Protein AF-A0AAD5C6A7-F1 (afdb_monomer)

Structure (mmCIF, N/CA/C/O backbone):
data_AF-A0AAD5C6A7-F1
#
_entry.id   AF-A0AAD5C6A7-F1
#
loop_
_atom_site.group_PDB
_atom_site.id
_atom_site.type_symbol
_atom_site.label_atom_id
_atom_site.label_alt_id
_atom_site.label_comp_id
_atom_site.label_asym_id
_atom_site.label_entity_id
_atom_site.label_seq_id
_atom_site.pdbx_PDB_ins_code
_atom_site.Cartn_x
_atom_site.Cartn_y
_atom_site.Cartn_z
_atom_site.occupancy
_atom_site.B_iso_or_equiv
_atom_site.auth_seq_id
_atom_site.auth_comp_id
_atom_site.auth_asym_id
_atom_site.auth_atom_id
_atom_site.pdbx_PDB_model_num
ATOM 1 N N . MET A 1 1 ? -5.933 -7.578 -2.128 1.00 57.69 1 MET A N 1
ATOM 2 C CA . MET A 1 1 ? -4.464 -7.466 -2.291 1.00 57.69 1 MET A CA 1
ATOM 3 C C . MET A 1 1 ? -4.111 -6.752 -3.585 1.00 57.69 1 MET A C 1
ATOM 5 O O . MET A 1 1 ? -4.878 -6.833 -4.537 1.00 57.69 1 MET A O 1
ATOM 9 N N . THR A 1 2 ? -2.971 -6.065 -3.630 1.00 69.88 2 THR A N 1
ATOM 10 C CA . THR A 1 2 ? -2.465 -5.407 -4.843 1.00 69.88 2 THR A CA 1
ATOM 11 C C . THR A 1 2 ? -1.749 -6.409 -5.748 1.00 69.88 2 THR A C 1
ATOM 13 O O . THR A 1 2 ? -0.993 -7.249 -5.264 1.00 69.88 2 THR A O 1
ATOM 16 N N . ALA A 1 3 ? -1.961 -6.326 -7.061 1.00 77.00 3 ALA A N 1
ATOM 17 C CA . ALA A 1 3 ? -1.134 -7.057 -8.019 1.00 77.00 3 ALA A CA 1
ATOM 18 C C . ALA A 1 3 ? 0.352 -6.637 -7.867 1.00 77.00 3 ALA A C 1
ATOM 20 O O . ALA A 1 3 ? 0.609 -5.468 -7.570 1.00 77.00 3 ALA A O 1
ATOM 21 N N . PRO A 1 4 ? 1.330 -7.543 -8.050 1.00 85.81 4 PRO A N 1
ATOM 22 C CA . PRO A 1 4 ? 1.187 -8.902 -8.569 1.00 85.81 4 PRO A CA 1
ATOM 23 C C . PRO A 1 4 ? 1.034 -9.996 -7.501 1.00 85.81 4 PRO A C 1
ATOM 25 O O . PRO A 1 4 ? 1.330 -11.162 -7.749 1.00 85.81 4 PRO A O 1
ATOM 28 N N . ASN A 1 5 ? 0.596 -9.625 -6.301 1.00 87.56 5 ASN A N 1
ATOM 29 C CA . ASN A 1 5 ? 0.512 -10.546 -5.180 1.00 87.56 5 ASN A CA 1
ATOM 30 C C . ASN A 1 5 ? -0.674 -11.511 -5.320 1.00 87.56 5 ASN A C 1
ATOM 32 O O . ASN A 1 5 ? -1.796 -11.097 -5.627 1.00 87.56 5 ASN A O 1
ATOM 36 N N . GLN A 1 6 ? -0.437 -12.781 -5.005 1.00 87.81 6 GLN A N 1
ATOM 37 C CA . GLN A 1 6 ? -1.432 -13.849 -4.964 1.00 87.81 6 GLN A CA 1
ATOM 38 C C . GLN A 1 6 ? -1.424 -14.504 -3.582 1.00 87.81 6 GLN A C 1
ATOM 40 O O . GLN A 1 6 ? -0.372 -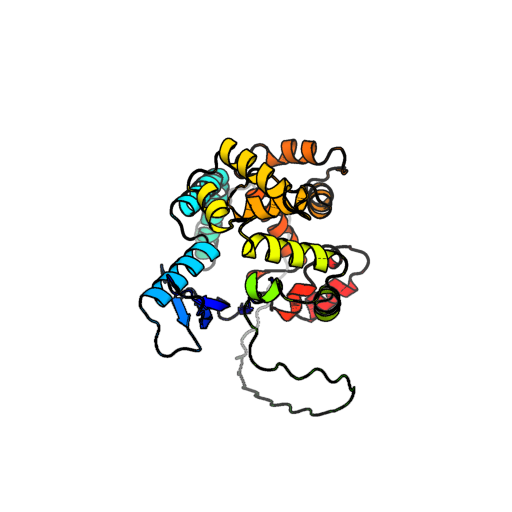14.825 -3.042 1.00 87.81 6 GLN A O 1
ATOM 45 N N . TRP A 1 7 ? -2.604 -14.653 -2.988 1.00 88.19 7 TRP A N 1
ATOM 46 C CA . TRP A 1 7 ? -2.791 -15.277 -1.684 1.00 88.19 7 TRP A CA 1
ATOM 47 C C . TRP A 1 7 ? -3.729 -16.448 -1.877 1.00 88.19 7 TRP A C 1
ATOM 49 O O . TRP A 1 7 ? -4.822 -16.281 -2.424 1.00 88.19 7 TRP A O 1
ATOM 59 N N . ASN A 1 8 ? -3.271 -17.621 -1.459 1.00 88.19 8 ASN A N 1
ATOM 60 C CA . ASN A 1 8 ? -4.081 -18.816 -1.385 1.00 88.19 8 ASN A CA 1
ATOM 61 C C . ASN A 1 8 ? -4.480 -19.036 0.083 1.00 88.19 8 ASN A C 1
ATOM 63 O O . ASN A 1 8 ? -3.616 -19.417 0.880 1.00 88.19 8 ASN A O 1
ATOM 67 N N . PRO A 1 9 ? -5.757 -18.813 0.447 1.00 86.88 9 PRO A N 1
ATOM 68 C CA . PRO A 1 9 ? -6.224 -18.984 1.819 1.00 86.88 9 PRO A CA 1
ATOM 69 C C . PRO A 1 9 ? -6.165 -20.444 2.288 1.00 86.88 9 PRO A C 1
ATOM 71 O O . PRO A 1 9 ? -5.809 -20.697 3.437 1.00 86.88 9 PRO A O 1
ATOM 74 N N . PHE A 1 10 ? -6.429 -21.411 1.401 1.00 86.00 10 PHE A N 1
ATOM 75 C CA . PHE A 1 10 ? -6.454 -22.837 1.745 1.00 86.00 10 PHE A CA 1
ATOM 76 C C . PHE A 1 10 ? -5.073 -23.355 2.138 1.00 86.00 10 PHE A C 1
ATOM 78 O O . PHE A 1 10 ? -4.919 -24.030 3.152 1.00 86.00 10 PHE A O 1
ATOM 85 N N . SER A 1 11 ? -4.051 -23.013 1.351 1.00 87.81 11 SER A N 1
ATOM 86 C CA . SER A 1 11 ? -2.671 -23.423 1.623 1.00 87.81 11 SER A CA 1
ATOM 87 C C . SER A 1 11 ? -1.885 -22.398 2.446 1.00 87.81 11 SER A C 1
ATOM 89 O O . SER A 1 11 ? -0.685 -22.582 2.648 1.00 87.81 11 SER A O 1
ATOM 91 N N . LYS A 1 12 ? -2.520 -21.295 2.876 1.00 89.25 12 LYS A N 1
ATOM 92 C CA . LYS A 1 12 ? -1.893 -20.149 3.567 1.00 89.25 12 LYS A CA 1
ATOM 93 C C . LYS A 1 12 ? -0.583 -19.715 2.913 1.00 89.25 12 LYS A C 1
ATOM 95 O O . LYS A 1 12 ? 0.457 -19.563 3.554 1.00 89.25 12 LYS A O 1
ATOM 100 N N . THR A 1 13 ? -0.627 -19.608 1.592 1.00 91.56 13 THR A N 1
ATOM 101 C CA . THR A 1 13 ? 0.554 -19.412 0.760 1.00 91.56 13 THR A CA 1
ATOM 102 C C . THR A 1 13 ? 0.459 -18.089 0.024 1.00 91.56 13 THR A C 1
ATOM 104 O O . THR A 1 13 ? -0.534 -17.800 -0.643 1.00 91.56 13 THR A O 1
ATOM 107 N N . PHE A 1 14 ? 1.526 -17.307 0.108 1.00 92.31 14 PHE A N 1
ATOM 108 C CA . PHE A 1 14 ? 1.692 -16.061 -0.616 1.00 92.31 14 PHE A CA 1
ATOM 109 C C . PHE A 1 14 ? 2.635 -16.258 -1.802 1.00 92.31 14 PHE A C 1
ATOM 111 O O . PHE A 1 14 ? 3.731 -16.783 -1.634 1.00 92.31 14 PHE A O 1
ATOM 118 N N . GLN A 1 15 ? 2.243 -15.818 -2.992 1.00 92.25 15 GLN A N 1
ATOM 119 C CA . GLN A 1 15 ? 3.041 -15.931 -4.207 1.00 92.25 15 GLN A CA 1
ATOM 120 C C . GLN A 1 15 ? 3.135 -14.590 -4.930 1.00 92.25 15 GLN A C 1
ATOM 122 O O . GLN A 1 15 ? 2.155 -13.851 -5.030 1.00 92.25 15 GLN A O 1
ATOM 127 N N . ARG A 1 16 ? 4.318 -14.278 -5.462 1.00 92.25 16 ARG A N 1
ATOM 128 C CA . ARG A 1 16 ? 4.529 -13.124 -6.344 1.00 92.25 16 ARG A CA 1
ATOM 129 C C . ARG A 1 16 ? 5.822 -13.258 -7.153 1.00 92.25 16 ARG A C 1
ATOM 131 O O . ARG A 1 16 ? 6.750 -13.928 -6.698 1.00 92.25 16 ARG A O 1
ATOM 138 N N . PRO A 1 17 ? 5.940 -12.562 -8.292 1.00 92.44 17 PRO A N 1
ATOM 139 C CA . PRO A 1 17 ? 7.232 -12.332 -8.919 1.00 92.44 17 PRO A CA 1
ATOM 140 C C . PRO A 1 17 ? 8.078 -11.367 -8.070 1.00 92.44 17 PRO A C 1
ATOM 142 O O . PRO A 1 17 ? 7.560 -10.400 -7.485 1.00 92.44 17 PRO A O 1
ATOM 145 N N . LEU A 1 18 ? 9.379 -11.650 -8.002 1.00 91.38 18 LEU A N 1
ATOM 146 C CA . LEU A 1 18 ? 10.404 -10.771 -7.451 1.00 91.38 18 LEU A CA 1
ATOM 147 C C . LEU A 1 18 ? 11.557 -10.618 -8.442 1.00 91.38 18 LEU A C 1
ATOM 149 O O . LEU A 1 18 ? 12.005 -11.578 -9.072 1.00 91.38 18 LEU A O 1
ATOM 153 N N . ARG A 1 19 ? 12.053 -9.385 -8.545 1.00 90.12 19 ARG A N 1
ATOM 154 C CA . ARG A 1 19 ? 13.240 -9.040 -9.323 1.00 90.12 19 ARG A CA 1
ATOM 155 C C . ARG A 1 19 ? 14.470 -9.232 -8.443 1.00 90.12 19 ARG A C 1
ATOM 157 O O . ARG A 1 19 ? 14.582 -8.599 -7.398 1.00 90.12 19 ARG A O 1
ATOM 164 N N . LEU A 1 20 ? 15.378 -10.106 -8.852 1.00 88.06 20 LEU A N 1
ATOM 165 C CA . LEU A 1 20 ? 16.652 -10.335 -8.182 1.00 88.06 20 LEU A CA 1
ATOM 166 C C . LEU A 1 20 ? 17.699 -9.401 -8.774 1.00 88.06 20 LEU A C 1
ATOM 168 O O . LEU A 1 20 ? 17.839 -9.300 -9.996 1.00 88.06 20 LEU A O 1
ATOM 172 N N . PHE A 1 21 ? 18.419 -8.725 -7.887 1.00 81.06 21 PHE A N 1
ATOM 173 C CA . PHE A 1 21 ? 19.463 -7.783 -8.254 1.00 81.06 21 PHE A CA 1
ATOM 174 C C . PHE A 1 21 ? 20.827 -8.425 -8.036 1.00 81.06 21 PHE A C 1
ATOM 176 O O . PHE A 1 21 ? 21.066 -9.069 -7.011 1.00 81.06 21 PHE A O 1
ATOM 183 N N . GLN A 1 22 ? 21.727 -8.215 -8.988 1.00 75.00 22 GLN A N 1
ATOM 184 C CA . GLN A 1 22 ? 23.141 -8.498 -8.819 1.00 75.00 22 GLN A CA 1
ATOM 185 C C . GLN A 1 22 ? 23.849 -7.170 -8.552 1.00 75.00 22 GLN A C 1
ATOM 187 O O . GLN A 1 22 ? 23.687 -6.227 -9.327 1.00 75.00 22 GLN A O 1
ATOM 192 N N . TYR A 1 23 ? 24.601 -7.083 -7.449 1.00 57.97 23 TYR A N 1
ATOM 193 C CA . TYR A 1 23 ? 25.453 -5.922 -7.191 1.00 57.97 23 TYR A CA 1
ATOM 194 C C . TYR A 1 23 ? 26.338 -5.693 -8.431 1.00 57.97 23 TYR A C 1
ATOM 196 O O . TYR A 1 23 ? 26.955 -6.632 -8.932 1.00 57.97 23 TYR A O 1
ATOM 204 N N . ASP A 1 24 ? 26.308 -4.468 -8.956 1.00 55.28 24 ASP A N 1
ATOM 205 C CA . ASP A 1 24 ? 27.124 -3.968 -10.072 1.00 55.28 24 ASP A CA 1
ATOM 206 C C . ASP A 1 24 ? 26.732 -4.354 -11.513 1.00 55.28 24 ASP A C 1
ATOM 208 O O . ASP A 1 24 ? 27.483 -4.053 -12.441 1.00 55.28 24 ASP A O 1
ATOM 212 N N . THR A 1 25 ? 25.541 -4.917 -11.769 1.00 54.16 25 THR A N 1
ATOM 213 C CA . THR A 1 25 ? 25.045 -5.060 -13.159 1.00 54.16 25 THR A CA 1
ATOM 214 C C . THR A 1 25 ? 23.591 -4.618 -13.332 1.00 54.16 25 THR A C 1
ATOM 216 O O . THR A 1 25 ? 22.760 -4.806 -12.451 1.00 54.16 25 THR A O 1
ATOM 219 N N . VAL A 1 26 ? 23.263 -4.071 -14.510 1.00 55.97 26 VAL A N 1
ATOM 220 C CA . VAL A 1 26 ? 21.878 -3.745 -14.930 1.00 55.97 26 VAL A CA 1
ATOM 221 C C . VAL A 1 26 ? 21.059 -5.022 -15.210 1.00 55.97 26 VAL A C 1
ATOM 223 O O . VAL A 1 26 ? 19.847 -4.976 -15.413 1.00 55.97 26 VAL A O 1
ATOM 226 N N . SER A 1 27 ? 21.716 -6.187 -15.222 1.00 59.31 27 SER A N 1
ATOM 227 C CA . SER A 1 27 ? 21.064 -7.471 -15.442 1.00 59.31 27 SER A CA 1
ATOM 228 C C . SER A 1 27 ? 20.253 -7.854 -14.209 1.00 59.31 27 SER A C 1
ATOM 230 O O . SER A 1 27 ? 20.792 -8.044 -13.120 1.00 59.31 27 SER A O 1
ATOM 232 N N . SER A 1 28 ? 18.940 -7.963 -14.384 1.00 70.19 28 SER A N 1
ATOM 233 C CA . SER A 1 28 ? 18.038 -8.450 -13.349 1.00 70.19 28 SER A CA 1
ATOM 234 C C . SER A 1 28 ? 17.341 -9.709 -13.837 1.00 70.19 28 SER A C 1
ATOM 236 O O . SER A 1 28 ? 16.909 -9.785 -14.986 1.00 70.19 28 SER A O 1
ATOM 238 N N . SER A 1 29 ? 17.240 -10.706 -12.962 1.00 81.25 29 SER A N 1
ATOM 239 C CA . SER A 1 29 ? 16.443 -11.905 -13.227 1.00 81.25 29 SER A CA 1
ATOM 240 C C . SER A 1 29 ? 15.130 -11.811 -12.460 1.00 81.25 29 SER A C 1
ATOM 242 O O . SER A 1 29 ? 15.086 -11.302 -11.342 1.00 81.25 29 SER A O 1
ATOM 244 N N . SER A 1 30 ? 14.035 -12.252 -13.071 1.00 87.44 30 SER A N 1
ATOM 245 C CA . SER A 1 30 ? 12.742 -12.348 -12.398 1.00 87.44 30 SER A CA 1
ATOM 246 C C . SER A 1 30 ? 12.501 -13.790 -12.001 1.00 87.44 30 SER A C 1
ATOM 248 O O . SER A 1 30 ? 12.652 -14.678 -12.835 1.00 87.44 30 SER A O 1
ATOM 250 N N . VAL A 1 31 ? 12.072 -14.014 -10.764 1.00 89.75 31 VAL A N 1
ATOM 251 C CA . VAL A 1 31 ? 11.670 -15.340 -10.291 1.00 89.75 31 VAL A CA 1
ATOM 252 C C . VAL A 1 31 ? 10.318 -15.273 -9.599 1.00 89.75 31 VAL A C 1
ATOM 254 O O . VAL A 1 31 ? 10.025 -14.302 -8.897 1.00 89.75 31 VAL A O 1
ATOM 257 N N . THR A 1 32 ? 9.495 -16.307 -9.756 1.00 91.94 32 THR A N 1
ATOM 258 C CA . THR A 1 32 ? 8.302 -16.467 -8.924 1.00 91.94 32 THR A CA 1
ATOM 259 C C . THR A 1 32 ? 8.684 -17.057 -7.577 1.00 91.94 32 THR A C 1
ATOM 261 O O . THR A 1 32 ? 9.327 -18.108 -7.491 1.00 91.94 32 THR A O 1
ATOM 264 N N . VAL A 1 33 ? 8.274 -16.365 -6.518 1.00 93.31 33 VAL A N 1
ATOM 265 C CA . VAL A 1 33 ? 8.549 -16.737 -5.135 1.00 93.31 33 VAL A CA 1
ATOM 266 C C . VAL A 1 33 ? 7.251 -17.098 -4.447 1.00 93.31 33 VAL A C 1
ATOM 268 O O . VAL A 1 33 ? 6.264 -16.369 -4.540 1.00 93.31 33 VAL A O 1
ATOM 271 N N . GLN A 1 34 ? 7.290 -18.214 -3.734 1.00 94.56 34 GLN A N 1
ATOM 272 C CA . GLN A 1 34 ? 6.233 -18.714 -2.882 1.00 94.56 34 GLN A CA 1
ATOM 273 C C . GLN A 1 34 ? 6.704 -18.673 -1.426 1.00 94.56 34 GLN A C 1
ATOM 275 O O . GLN A 1 34 ? 7.767 -19.195 -1.098 1.00 94.56 34 GLN A O 1
ATOM 280 N N . ILE A 1 35 ? 5.909 -18.065 -0.553 1.00 95.12 35 ILE A N 1
ATOM 281 C CA . ILE A 1 35 ? 6.177 -17.922 0.875 1.00 95.12 35 ILE A CA 1
ATOM 282 C C . ILE A 1 35 ? 5.040 -18.582 1.646 1.00 95.12 35 ILE A C 1
ATOM 284 O O . ILE A 1 35 ? 3.865 -18.312 1.396 1.00 95.12 35 ILE A O 1
ATOM 288 N N . SER A 1 36 ? 5.389 -19.444 2.590 1.00 94.69 36 SER A N 1
ATOM 289 C CA . SER A 1 36 ? 4.432 -20.139 3.452 1.00 94.69 36 SER A CA 1
ATOM 290 C C . SER A 1 36 ? 5.043 -20.391 4.823 1.00 94.69 36 SER A C 1
ATOM 292 O O . SER A 1 36 ? 6.254 -20.584 4.923 1.00 94.69 36 SER A O 1
ATOM 294 N N . GLN A 1 37 ? 4.213 -20.466 5.858 1.00 90.94 37 GLN A N 1
ATOM 295 C CA . GLN A 1 37 ? 4.630 -20.937 7.175 1.00 90.94 37 GLN A CA 1
ATOM 296 C C . GLN A 1 37 ? 4.080 -22.352 7.397 1.00 90.94 37 GLN A C 1
ATOM 298 O O . GLN A 1 37 ? 2.858 -22.511 7.480 1.00 90.94 37 GLN A O 1
ATOM 303 N N . PRO A 1 38 ? 4.935 -23.389 7.460 1.00 89.69 38 PRO A N 1
ATOM 304 C CA . PRO A 1 38 ? 4.485 -24.733 7.798 1.00 89.69 38 PRO A CA 1
ATOM 305 C C . PRO A 1 38 ? 3.818 -24.767 9.184 1.00 89.69 38 PRO A C 1
ATOM 307 O O . PRO A 1 38 ? 4.229 -24.018 10.077 1.00 89.69 38 PRO A O 1
ATOM 310 N N . PRO A 1 39 ? 2.815 -25.637 9.408 1.00 86.81 39 PRO A N 1
ATOM 311 C CA . PRO A 1 39 ? 2.238 -25.814 10.735 1.00 86.81 39 PRO A CA 1
ATOM 312 C C . PRO A 1 39 ? 3.332 -26.130 11.761 1.00 86.81 39 PRO A C 1
ATOM 314 O O . PRO A 1 39 ? 4.167 -26.995 11.513 1.00 86.81 39 PRO A O 1
ATOM 317 N N . GLN A 1 40 ? 3.308 -25.441 12.906 1.00 83.44 40 GLN A N 1
ATOM 318 C CA . GLN A 1 40 ? 4.252 -25.623 14.023 1.00 83.44 40 GLN A CA 1
ATOM 319 C C . GLN A 1 40 ? 5.712 -25.217 13.737 1.00 83.44 40 GLN A C 1
ATOM 321 O O . GLN A 1 40 ? 6.568 -25.423 14.593 1.00 83.44 40 GLN A O 1
ATOM 326 N N . ALA A 1 41 ? 6.004 -24.608 12.584 1.00 87.06 41 ALA A N 1
ATOM 327 C CA . ALA A 1 41 ? 7.321 -24.048 12.305 1.00 87.06 41 ALA A CA 1
ATOM 328 C C . ALA A 1 41 ? 7.464 -22.624 12.864 1.00 87.06 41 ALA A C 1
ATOM 330 O O . ALA A 1 41 ? 6.572 -21.781 12.732 1.00 87.06 41 ALA A O 1
ATOM 331 N N . ASP A 1 42 ? 8.637 -22.347 13.421 1.00 88.00 42 ASP A N 1
ATOM 332 C CA . ASP A 1 42 ? 9.105 -21.029 13.864 1.00 88.00 42 ASP A CA 1
ATOM 333 C C . ASP A 1 42 ? 9.753 -20.206 12.735 1.00 88.00 42 ASP A C 1
ATOM 335 O O . ASP A 1 42 ? 10.259 -19.109 12.962 1.00 88.00 42 ASP A O 1
ATOM 339 N N . HIS A 1 43 ? 9.731 -20.721 11.506 1.00 89.38 43 HIS A N 1
ATOM 340 C CA . HIS A 1 43 ? 10.363 -20.114 10.344 1.00 89.38 43 HIS A CA 1
ATOM 341 C C . HIS A 1 43 ? 9.426 -20.083 9.134 1.00 89.38 43 HIS A C 1
ATOM 343 O O . HIS A 1 43 ? 8.487 -20.872 9.001 1.00 89.38 43 HIS A O 1
ATOM 349 N N . LEU A 1 44 ? 9.720 -19.164 8.215 1.00 92.69 44 LEU A N 1
ATOM 350 C CA . LEU A 1 44 ? 9.061 -19.086 6.917 1.00 92.69 44 LEU A CA 1
ATOM 351 C C . LEU A 1 44 ? 9.824 -19.918 5.891 1.00 92.69 44 LEU A C 1
ATOM 353 O O . LEU A 1 44 ? 11.047 -19.837 5.786 1.00 92.69 44 LEU A O 1
ATOM 357 N N . LEU A 1 45 ? 9.084 -20.669 5.083 1.00 94.38 45 LEU A N 1
ATOM 358 C CA . LEU A 1 45 ? 9.617 -21.333 3.906 1.00 94.38 45 LEU A CA 1
ATOM 359 C C . LEU A 1 45 ? 9.485 -20.396 2.704 1.00 94.38 45 LEU A C 1
ATOM 361 O O . LEU A 1 45 ? 8.374 -20.012 2.336 1.00 94.38 45 LEU A O 1
ATOM 365 N N . VAL A 1 46 ? 10.615 -20.074 2.075 1.00 94.62 46 VAL A N 1
ATOM 366 C CA . VAL A 1 46 ? 10.682 -19.307 0.825 1.00 94.62 46 VAL A CA 1
ATOM 367 C C . VAL A 1 46 ? 11.123 -20.251 -0.291 1.00 94.62 46 VAL A C 1
ATOM 369 O O . VAL A 1 46 ? 12.248 -20.745 -0.291 1.00 94.62 46 VAL A O 1
ATOM 372 N N . ARG A 1 47 ? 10.229 -20.525 -1.241 1.00 93.31 47 ARG A N 1
ATOM 373 C CA . ARG A 1 47 ? 10.471 -21.400 -2.393 1.00 93.31 47 ARG A CA 1
ATOM 374 C C . ARG A 1 47 ? 10.516 -20.576 -3.675 1.00 93.31 47 ARG A C 1
ATOM 376 O O . ARG A 1 47 ? 9.679 -19.706 -3.888 1.00 93.31 47 ARG A O 1
ATOM 383 N N . VAL A 1 48 ? 11.469 -20.891 -4.544 1.00 92.56 48 VAL A N 1
ATOM 384 C CA . VAL A 1 48 ? 11.587 -20.312 -5.886 1.00 92.56 48 VAL A CA 1
ATOM 385 C C . VAL A 1 48 ? 11.083 -21.337 -6.890 1.00 92.56 48 VAL A C 1
ATOM 387 O O . VAL A 1 48 ? 11.533 -22.479 -6.859 1.00 92.56 48 VAL A O 1
ATOM 390 N N . LEU A 1 49 ? 10.111 -20.958 -7.721 1.00 87.94 49 LEU A N 1
ATOM 391 C CA . LEU A 1 49 ? 9.415 -21.903 -8.604 1.00 87.94 49 LEU A CA 1
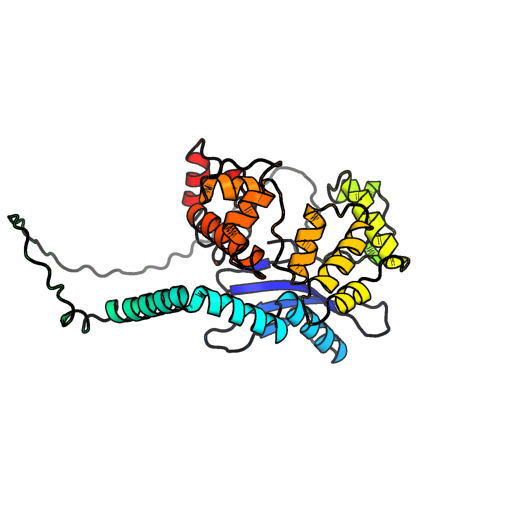ATOM 392 C C . LEU A 1 49 ? 10.098 -22.058 -9.968 1.00 87.94 49 LEU A C 1
ATOM 394 O O . LEU A 1 49 ? 10.169 -23.164 -10.493 1.00 87.94 49 LEU A O 1
ATOM 398 N N . ASP A 1 50 ? 10.646 -20.968 -10.509 1.00 81.44 50 ASP A N 1
ATOM 399 C CA . ASP A 1 50 ? 11.065 -20.905 -11.919 1.00 81.44 50 ASP A CA 1
ATOM 400 C C . ASP A 1 50 ? 12.587 -21.016 -12.119 1.00 81.44 50 ASP A C 1
ATOM 402 O O . ASP A 1 50 ? 13.096 -20.735 -13.203 1.00 81.44 50 ASP A O 1
ATOM 406 N N . SER A 1 51 ? 13.347 -21.376 -11.079 1.00 74.94 51 SER A N 1
ATOM 407 C CA . SER A 1 51 ? 14.807 -21.500 -11.160 1.00 74.94 51 SER A CA 1
ATOM 408 C C . SER A 1 51 ? 15.317 -22.734 -10.428 1.00 74.94 51 SER A C 1
ATOM 410 O O . SER A 1 51 ? 14.900 -23.026 -9.310 1.00 74.94 51 SER A O 1
ATOM 412 N N . VAL A 1 52 ? 16.272 -23.423 -11.057 1.00 67.31 52 VAL A N 1
ATOM 413 C CA . VAL A 1 52 ? 16.944 -24.602 -10.494 1.00 67.31 52 VAL A CA 1
ATOM 414 C C . VAL A 1 52 ? 18.108 -24.194 -9.579 1.00 67.31 52 VAL A C 1
ATOM 416 O O . VAL A 1 52 ? 18.415 -24.902 -8.624 1.00 67.31 52 VAL A O 1
ATOM 419 N N . HIS A 1 53 ? 18.727 -23.028 -9.819 1.00 80.12 53 HIS A N 1
ATOM 420 C CA . HIS A 1 53 ? 19.865 -22.539 -9.038 1.00 80.12 53 HIS A CA 1
ATOM 421 C C . HIS A 1 53 ? 19.838 -21.017 -8.857 1.00 80.12 53 HIS A C 1
ATOM 423 O O . HIS A 1 53 ? 19.671 -20.255 -9.810 1.00 80.12 53 HIS A O 1
ATOM 429 N N . LEU A 1 54 ? 20.067 -20.567 -7.623 1.00 84.50 54 LEU A N 1
ATOM 430 C CA . LEU A 1 54 ? 20.325 -19.166 -7.302 1.00 84.50 54 LEU A CA 1
ATOM 431 C C . LEU A 1 54 ? 21.792 -18.983 -6.918 1.00 84.50 54 LEU A C 1
ATOM 433 O O . LEU A 1 54 ? 22.330 -19.754 -6.127 1.00 84.50 54 LEU A O 1
ATOM 437 N N . SER A 1 55 ? 22.427 -17.936 -7.447 1.00 87.69 55 SER A N 1
ATOM 438 C CA . SER A 1 55 ? 23.734 -17.495 -6.954 1.00 87.69 55 SER A CA 1
ATOM 439 C C . SER A 1 55 ? 23.614 -16.984 -5.512 1.00 87.69 55 SER A C 1
ATOM 441 O O . SER A 1 55 ? 22.540 -16.558 -5.081 1.00 87.69 55 SER A O 1
ATOM 443 N N . THR A 1 56 ? 24.723 -16.954 -4.770 1.00 88.81 56 THR A N 1
ATOM 444 C CA . THR A 1 56 ? 24.754 -16.418 -3.396 1.00 88.81 56 THR A CA 1
ATOM 445 C C . THR A 1 56 ? 24.241 -14.977 -3.323 1.00 88.81 56 THR A C 1
ATOM 447 O O . THR A 1 56 ? 23.508 -14.625 -2.403 1.00 88.81 56 THR A O 1
ATOM 450 N N . VAL A 1 57 ? 24.564 -14.155 -4.327 1.00 87.88 57 VAL A N 1
ATOM 451 C CA . VAL A 1 57 ? 24.110 -12.758 -4.412 1.00 87.88 57 VAL A CA 1
ATOM 452 C C . VAL A 1 57 ? 22.599 -12.677 -4.629 1.00 87.88 57 VAL A C 1
ATOM 454 O O . VAL A 1 57 ? 21.912 -11.929 -3.937 1.00 87.88 57 VAL A O 1
ATOM 457 N N . HIS A 1 58 ? 22.055 -13.488 -5.540 1.00 88.31 58 HIS A N 1
ATOM 458 C CA . HIS A 1 58 ? 20.611 -13.563 -5.766 1.00 88.31 58 HIS A CA 1
ATOM 459 C C . HIS A 1 58 ? 19.861 -14.068 -4.531 1.00 88.31 58 HIS A C 1
ATOM 461 O O . HIS A 1 58 ? 18.794 -13.548 -4.213 1.00 88.31 58 HIS A O 1
ATOM 467 N N . HIS A 1 59 ? 20.434 -15.032 -3.807 1.00 89.94 59 HIS A N 1
ATOM 468 C CA . HIS A 1 59 ? 19.882 -15.513 -2.545 1.00 89.94 59 HIS A CA 1
ATOM 469 C C . HIS A 1 59 ? 19.828 -14.397 -1.490 1.00 89.94 59 HIS A C 1
ATOM 471 O O . HIS A 1 59 ? 18.790 -14.188 -0.870 1.00 89.94 59 HIS A O 1
ATOM 477 N N . GLN A 1 60 ? 20.911 -13.633 -1.315 1.00 90.25 60 GLN A N 1
ATOM 478 C CA . GLN A 1 60 ? 20.935 -12.489 -0.395 1.00 90.25 60 GLN A CA 1
ATOM 479 C C . GLN A 1 60 ? 19.922 -11.408 -0.795 1.00 90.25 60 GLN A C 1
ATOM 481 O O . GLN A 1 60 ? 19.147 -10.958 0.046 1.00 90.25 60 GLN A O 1
ATOM 486 N N . SER A 1 61 ? 19.870 -11.045 -2.082 1.00 90.38 61 SER A N 1
ATOM 487 C CA . SER A 1 61 ? 18.901 -10.078 -2.614 1.00 90.38 61 SER A CA 1
ATOM 488 C C . SER A 1 61 ? 17.455 -10.518 -2.366 1.00 90.38 61 SER A C 1
ATOM 490 O O . SER A 1 61 ? 16.622 -9.705 -1.966 1.00 90.38 61 SER A O 1
ATOM 492 N N . LEU A 1 62 ? 17.153 -11.804 -2.567 1.00 92.00 62 LEU A N 1
ATOM 493 C CA . LEU A 1 62 ? 15.837 -12.377 -2.296 1.00 92.00 62 LEU A CA 1
ATOM 494 C C . LEU A 1 62 ? 15.481 -12.285 -0.808 1.00 92.00 62 LEU A C 1
ATOM 496 O O . LEU A 1 62 ? 14.402 -11.801 -0.465 1.00 92.00 62 LEU A O 1
ATOM 500 N N . MET A 1 63 ? 16.382 -12.731 0.068 1.00 92.38 63 MET A N 1
ATOM 501 C CA . MET A 1 63 ? 16.138 -12.746 1.510 1.00 92.38 63 MET A CA 1
ATOM 502 C C . MET A 1 63 ? 15.939 -11.339 2.071 1.00 92.38 63 MET A C 1
ATOM 504 O O . MET A 1 63 ? 15.002 -11.129 2.839 1.00 92.38 63 MET A O 1
ATOM 508 N N . GLU A 1 64 ? 16.743 -10.364 1.641 1.00 90.00 64 GLU A N 1
ATOM 509 C CA . GLU A 1 64 ? 16.587 -8.966 2.056 1.00 90.00 64 GLU A CA 1
ATOM 510 C C . GLU A 1 64 ? 15.236 -8.396 1.603 1.00 90.00 64 GLU A C 1
ATOM 512 O O . GLU A 1 64 ? 14.516 -7.763 2.378 1.00 90.00 64 GLU A O 1
ATOM 517 N N . GLN A 1 65 ? 14.825 -8.689 0.365 1.00 91.44 65 GLN A N 1
ATOM 518 C CA . GLN A 1 65 ? 13.523 -8.264 -0.143 1.00 91.44 65 GLN A CA 1
ATOM 519 C C . GLN A 1 65 ? 12.357 -8.889 0.627 1.00 91.44 65 GLN A C 1
ATOM 521 O O . GLN A 1 65 ? 11.408 -8.175 0.953 1.00 91.44 65 GLN A O 1
ATOM 526 N N . VAL A 1 66 ? 12.414 -10.189 0.936 1.00 92.56 66 VAL A N 1
ATOM 527 C CA . VAL A 1 66 ? 11.372 -10.878 1.716 1.00 92.56 66 VAL A CA 1
ATOM 528 C C . VAL A 1 66 ? 11.319 -10.343 3.143 1.00 92.56 66 VAL A C 1
ATOM 530 O O . VAL A 1 66 ? 10.234 -10.004 3.619 1.00 92.56 66 VAL A O 1
ATOM 533 N N . ARG A 1 67 ? 12.477 -10.199 3.800 1.00 91.06 67 ARG A N 1
ATOM 534 C CA . ARG A 1 67 ? 12.594 -9.627 5.146 1.00 91.06 67 ARG A CA 1
ATOM 535 C C . ARG A 1 67 ? 11.955 -8.245 5.199 1.00 91.06 67 ARG A C 1
ATOM 537 O O . ARG A 1 67 ? 11.143 -7.982 6.079 1.00 91.06 67 ARG A O 1
ATOM 544 N N . ARG A 1 68 ? 12.272 -7.385 4.233 1.00 87.31 68 ARG A N 1
ATOM 545 C CA . ARG A 1 68 ? 11.711 -6.039 4.143 1.00 87.31 68 ARG A CA 1
ATOM 546 C C . ARG A 1 68 ? 10.210 -6.045 3.856 1.00 87.31 68 ARG A C 1
ATOM 548 O O . ARG A 1 68 ? 9.459 -5.335 4.514 1.00 87.31 68 ARG A O 1
ATOM 555 N N . MET A 1 69 ? 9.763 -6.857 2.898 1.00 89.75 69 MET A N 1
ATOM 556 C CA . MET A 1 69 ? 8.353 -6.953 2.503 1.00 89.75 69 MET A CA 1
ATOM 557 C C . MET A 1 69 ? 7.457 -7.410 3.657 1.00 89.75 69 MET A C 1
ATOM 559 O O . MET A 1 69 ? 6.354 -6.895 3.811 1.00 89.75 69 MET A O 1
ATOM 563 N N . LEU A 1 70 ? 7.936 -8.365 4.453 1.00 89.50 70 LEU A N 1
ATOM 564 C CA . LEU A 1 70 ? 7.225 -8.909 5.610 1.00 89.50 70 LEU A CA 1
ATOM 565 C C . LEU A 1 70 ? 7.597 -8.208 6.924 1.00 89.50 70 LEU A C 1
ATOM 567 O O . LEU A 1 70 ? 7.147 -8.635 7.980 1.00 89.50 70 LEU A O 1
ATOM 571 N N . ARG A 1 71 ? 8.404 -7.138 6.861 1.00 87.00 71 ARG A N 1
ATOM 572 C CA . ARG A 1 71 ? 8.829 -6.328 8.015 1.00 87.00 71 ARG A CA 1
ATOM 573 C C . ARG A 1 71 ? 9.490 -7.145 9.137 1.00 87.00 71 ARG A C 1
ATOM 575 O O . ARG A 1 71 ? 9.335 -6.851 10.313 1.00 87.00 71 ARG A O 1
ATOM 582 N N . LEU A 1 72 ? 10.291 -8.146 8.774 1.00 86.75 72 LEU A N 1
ATOM 583 C CA . LEU A 1 72 ? 10.944 -9.081 9.698 1.00 86.75 72 LEU A CA 1
ATOM 584 C C . LEU A 1 72 ? 12.269 -8.521 10.240 1.00 86.75 72 LEU A C 1
ATOM 586 O O . LEU A 1 72 ? 13.342 -9.068 9.977 1.00 86.75 72 LEU A O 1
ATOM 590 N N . SER A 1 73 ? 12.220 -7.402 10.962 1.00 83.62 73 SER A N 1
ATOM 591 C CA . SER A 1 73 ? 13.397 -6.788 11.596 1.00 83.62 73 SER A CA 1
ATOM 592 C C . SER A 1 73 ? 13.237 -6.675 13.110 1.00 83.62 73 SER A C 1
ATOM 594 O O . SER A 1 73 ? 12.118 -6.624 13.600 1.00 83.62 73 SER A O 1
ATOM 596 N N . GLU A 1 74 ? 14.344 -6.594 13.854 1.00 80.94 74 GLU A N 1
ATOM 597 C CA . GLU A 1 74 ? 14.304 -6.429 15.319 1.00 80.94 74 GLU A CA 1
ATOM 598 C C . GLU A 1 74 ? 13.601 -5.136 15.753 1.00 80.94 74 GLU A C 1
ATOM 600 O O . GLU A 1 74 ? 12.882 -5.132 16.748 1.00 80.94 74 GLU A O 1
ATOM 605 N N . ALA A 1 75 ? 13.770 -4.048 14.997 1.00 79.06 75 ALA A N 1
ATOM 606 C CA . ALA A 1 75 ? 13.077 -2.789 15.262 1.00 79.06 75 ALA A CA 1
ATOM 607 C C . ALA A 1 75 ? 11.554 -2.943 15.099 1.00 79.06 75 ALA A C 1
ATOM 609 O O . ALA A 1 75 ? 10.787 -2.506 15.949 1.00 79.06 75 ALA A O 1
ATOM 610 N N . GLU A 1 76 ? 11.109 -3.630 14.044 1.00 82.25 76 GLU A N 1
ATOM 611 C CA . GLU A 1 76 ? 9.683 -3.898 13.817 1.00 82.25 76 GLU A CA 1
ATOM 612 C C . GLU A 1 76 ? 9.105 -4.876 14.840 1.00 82.25 76 GLU A C 1
ATOM 614 O O . GLU A 1 76 ? 8.013 -4.654 15.349 1.00 82.25 76 GLU A O 1
ATOM 619 N N . GLU A 1 77 ? 9.856 -5.909 15.213 1.00 82.88 77 GLU A N 1
ATOM 620 C CA . GLU A 1 77 ? 9.497 -6.815 16.306 1.00 82.88 77 GLU A CA 1
ATOM 621 C C . GLU A 1 77 ? 9.342 -6.054 17.634 1.00 82.88 77 GLU A C 1
ATOM 623 O O . GLU A 1 77 ? 8.414 -6.309 18.398 1.00 82.88 77 GLU A O 1
ATOM 628 N N . THR A 1 78 ? 10.211 -5.073 17.893 1.00 84.06 78 THR A N 1
ATOM 629 C CA . THR A 1 78 ? 10.119 -4.204 19.075 1.00 84.06 78 THR A CA 1
ATOM 630 C C . THR A 1 78 ? 8.852 -3.348 19.028 1.00 84.06 78 THR A C 1
ATOM 632 O O . THR A 1 78 ? 8.087 -3.358 19.990 1.00 84.06 78 THR A O 1
ATOM 635 N N . ASN A 1 79 ? 8.556 -2.713 17.887 1.00 82.38 79 ASN A N 1
ATOM 636 C CA . ASN A 1 79 ? 7.312 -1.959 17.679 1.00 82.38 79 ASN A CA 1
ATOM 637 C C . ASN A 1 79 ? 6.062 -2.828 17.895 1.00 82.38 79 ASN A C 1
ATOM 639 O O . ASN A 1 79 ? 5.086 -2.384 18.498 1.00 82.38 79 ASN A O 1
ATOM 643 N N . VAL A 1 80 ? 6.080 -4.078 17.419 1.00 82.44 80 VAL A N 1
ATOM 644 C CA . VAL A 1 80 ? 4.982 -5.034 17.622 1.00 82.44 80 VAL A CA 1
ATOM 645 C C . VAL A 1 80 ? 4.819 -5.372 19.102 1.00 82.44 80 VAL A C 1
ATOM 647 O O . VAL A 1 80 ? 3.689 -5.382 19.588 1.00 82.44 80 VAL A O 1
ATOM 650 N N . ARG A 1 81 ? 5.911 -5.616 19.834 1.00 84.38 81 ARG A N 1
ATOM 651 C CA . ARG A 1 81 ? 5.856 -5.905 21.277 1.00 84.38 81 ARG A CA 1
ATOM 652 C C . ARG A 1 81 ? 5.335 -4.722 22.080 1.00 84.38 81 ARG A C 1
ATOM 654 O O . ARG A 1 81 ? 4.426 -4.903 22.878 1.00 84.38 81 ARG A O 1
ATOM 661 N N . GLU A 1 82 ? 5.829 -3.515 21.822 1.00 85.94 82 GLU A N 1
ATOM 662 C CA . GLU A 1 82 ? 5.333 -2.303 22.485 1.00 85.94 82 GLU A CA 1
ATOM 663 C C . GLU A 1 82 ? 3.846 -2.060 22.190 1.00 85.94 82 GLU A C 1
ATOM 665 O O . GLU A 1 82 ? 3.060 -1.741 23.088 1.00 85.94 82 GLU A O 1
ATOM 670 N N . PHE A 1 83 ? 3.432 -2.272 20.937 1.00 84.69 83 PHE A N 1
ATOM 671 C CA . PHE A 1 83 ? 2.026 -2.220 20.558 1.00 84.69 83 PHE A CA 1
ATOM 672 C C . PHE A 1 83 ? 1.194 -3.272 21.306 1.00 84.69 83 PHE A C 1
ATOM 674 O O . PHE A 1 83 ? 0.108 -2.961 21.794 1.00 84.69 83 PHE A O 1
ATOM 681 N N . GLN A 1 84 ? 1.687 -4.505 21.437 1.00 83.75 84 GLN A N 1
ATOM 682 C CA . GLN A 1 84 ? 1.014 -5.570 22.186 1.00 83.75 84 GLN A CA 1
ATOM 683 C C . GLN A 1 84 ? 0.947 -5.277 23.689 1.00 83.75 84 GLN A C 1
ATOM 685 O O . GLN A 1 84 ? -0.093 -5.524 24.300 1.00 83.75 84 GLN A O 1
ATOM 690 N N . ASP A 1 85 ? 1.992 -4.701 24.283 1.00 84.50 85 ASP A N 1
ATOM 691 C CA . ASP A 1 85 ? 2.040 -4.343 25.705 1.00 84.50 85 ASP A CA 1
ATOM 692 C C . ASP A 1 85 ? 0.965 -3.313 26.071 1.00 84.50 85 ASP A C 1
ATO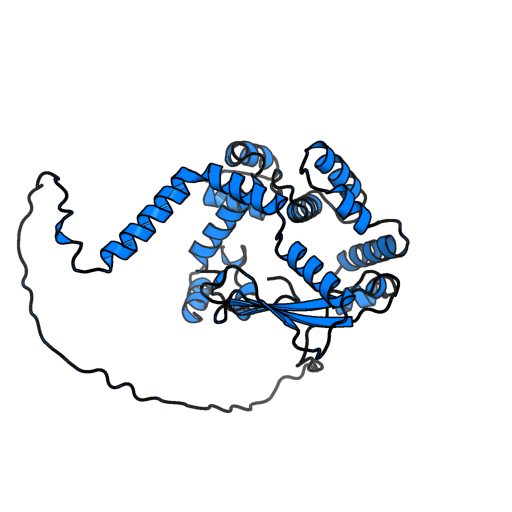M 694 O O . ASP A 1 85 ? 0.292 -3.444 27.103 1.00 84.50 85 ASP A O 1
ATOM 698 N N . MET A 1 86 ? 0.704 -2.354 25.175 1.00 82.06 86 MET A N 1
ATOM 699 C CA . MET A 1 86 ? -0.409 -1.403 25.292 1.00 82.06 86 MET A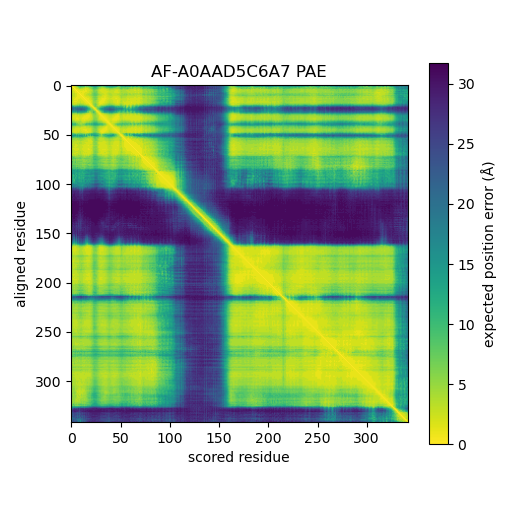 CA 1
ATOM 700 C C . MET A 1 86 ? -1.782 -2.102 25.362 1.00 82.06 86 MET A C 1
ATOM 702 O O . MET A 1 86 ? -2.729 -1.569 25.946 1.00 82.06 86 MET A O 1
ATOM 706 N N . TRP A 1 87 ? -1.881 -3.319 24.822 1.00 77.94 87 TRP A N 1
ATOM 707 C CA . TRP A 1 87 ? -3.071 -4.172 24.815 1.00 77.94 87 TRP A CA 1
ATOM 708 C C . TRP A 1 87 ? -2.937 -5.416 25.707 1.00 77.94 87 TRP A C 1
ATOM 710 O O . TRP A 1 87 ? -3.776 -6.316 25.631 1.00 77.94 87 TRP A O 1
ATOM 720 N N . SER A 1 88 ? -1.942 -5.465 26.597 1.00 82.62 88 SER A N 1
ATOM 721 C CA . SER A 1 88 ? -1.610 -6.638 27.424 1.00 82.62 88 SER A CA 1
ATOM 722 C C . SER A 1 88 ? -2.808 -7.230 28.174 1.00 82.62 88 SER A C 1
ATOM 724 O O . SER A 1 88 ? -2.979 -8.447 28.209 1.00 82.62 88 SER A O 1
ATOM 726 N N . ARG A 1 89 ? -3.695 -6.389 28.727 1.00 77.88 89 ARG A N 1
ATOM 727 C CA . ARG A 1 89 ? -4.934 -6.845 29.386 1.00 77.88 89 ARG A CA 1
ATOM 728 C C . ARG A 1 89 ? -5.898 -7.515 28.413 1.00 77.88 89 ARG A C 1
ATOM 730 O O . ARG A 1 89 ? -6.386 -8.601 28.705 1.00 77.88 89 ARG A O 1
ATOM 737 N N . THR A 1 90 ? -6.158 -6.890 27.268 1.00 78.75 90 THR A N 1
ATOM 738 C CA . THR A 1 90 ? -7.055 -7.431 26.238 1.00 78.75 90 THR A CA 1
ATOM 739 C C . THR A 1 90 ? -6.507 -8.736 25.670 1.00 78.75 90 THR A C 1
ATOM 741 O O . THR A 1 90 ? -7.254 -9.696 25.523 1.00 78.75 90 THR A O 1
ATOM 744 N N . LEU A 1 91 ? -5.197 -8.806 25.417 1.00 77.38 91 LEU A N 1
ATOM 745 C CA . LEU A 1 91 ? -4.530 -10.020 24.947 1.00 77.38 91 LEU A CA 1
ATOM 746 C C . LEU A 1 91 ? -4.543 -11.128 26.007 1.00 77.38 91 LEU A C 1
ATOM 748 O O . LEU A 1 91 ? -4.805 -12.280 25.676 1.00 77.38 91 LEU A O 1
ATOM 752 N N . SER A 1 92 ? -4.330 -10.787 27.280 1.00 82.69 92 SER A N 1
ATOM 753 C CA . SER A 1 92 ? -4.451 -11.725 28.403 1.00 82.69 92 SER A CA 1
ATOM 754 C C . SER A 1 92 ? -5.871 -12.284 28.521 1.00 82.69 92 SER A C 1
ATOM 756 O O . SER A 1 92 ? -6.052 -13.495 28.624 1.00 82.69 92 SER A O 1
ATOM 758 N N . MET A 1 93 ? -6.891 -11.428 28.403 1.00 78.62 93 MET A N 1
ATOM 759 C CA . MET A 1 93 ? -8.289 -11.861 28.362 1.00 78.62 93 MET A CA 1
ATOM 760 C C . MET A 1 93 ? -8.571 -12.767 27.160 1.00 78.62 93 MET A C 1
ATOM 762 O O . MET A 1 93 ? -9.171 -13.823 27.330 1.00 78.62 93 MET A O 1
ATOM 766 N N . ALA A 1 94 ? -8.128 -12.388 25.958 1.00 76.12 94 ALA A N 1
ATOM 767 C CA . ALA A 1 94 ? -8.306 -13.195 24.753 1.00 76.12 94 ALA A CA 1
ATOM 768 C C . ALA A 1 94 ? -7.640 -14.572 24.894 1.00 76.12 94 ALA A C 1
ATOM 770 O O . ALA A 1 94 ? -8.254 -15.589 24.584 1.00 76.12 94 ALA A O 1
ATOM 771 N N . ARG A 1 95 ? -6.420 -14.619 25.442 1.00 81.25 95 ARG A N 1
ATOM 772 C CA . ARG A 1 95 ? -5.719 -15.869 25.749 1.00 81.25 95 ARG A CA 1
ATOM 773 C C . ARG A 1 95 ? -6.498 -16.726 26.744 1.00 81.25 95 ARG A C 1
ATOM 775 O O . ARG A 1 95 ? -6.725 -17.895 26.458 1.00 81.25 95 ARG A O 1
ATOM 782 N N . ALA A 1 96 ? -6.947 -16.150 27.859 1.00 84.12 96 ALA A N 1
ATOM 783 C CA . ALA A 1 96 ? -7.735 -16.867 28.859 1.00 84.12 96 ALA A CA 1
ATOM 784 C C . ALA A 1 96 ? -9.053 -17.413 28.276 1.00 84.12 96 ALA A C 1
ATOM 786 O O . ALA A 1 96 ? -9.472 -18.514 28.620 1.00 84.12 96 ALA A O 1
ATOM 787 N N . LEU A 1 97 ? -9.693 -16.679 27.358 1.00 81.81 97 LEU A N 1
ATOM 788 C CA . LEU A 1 97 ? -10.881 -17.152 26.641 1.00 81.81 97 LEU A CA 1
ATOM 789 C C . LEU A 1 97 ? -10.565 -18.324 25.701 1.00 81.81 97 LEU A C 1
ATOM 791 O O . LEU A 1 97 ? -11.357 -19.261 25.627 1.00 81.81 97 LEU A O 1
ATOM 795 N N . CYS A 1 98 ? -9.423 -18.305 25.011 1.00 81.25 98 CYS A N 1
ATOM 796 C CA . CYS A 1 98 ? -8.967 -19.435 24.197 1.00 81.25 98 CYS A CA 1
ATOM 797 C C . CYS A 1 98 ? -8.630 -20.666 25.055 1.00 81.25 98 CYS A C 1
ATOM 799 O O . CYS A 1 98 ? -8.996 -21.781 24.694 1.00 81.25 98 CYS A O 1
ATOM 801 N N . GLU A 1 99 ? -7.972 -20.476 26.201 1.00 86.88 99 GLU A N 1
ATOM 802 C CA . GLU A 1 99 ? -7.692 -21.546 27.169 1.00 86.88 99 GLU A CA 1
ATOM 803 C C . GLU A 1 99 ? -9.004 -22.153 27.700 1.00 86.88 99 GLU A C 1
ATOM 805 O O . GLU A 1 99 ? -9.190 -23.368 27.645 1.00 86.88 99 GLU A O 1
ATOM 810 N N . LEU A 1 100 ? -9.973 -21.313 28.084 1.00 83.62 100 LEU A N 1
ATOM 811 C CA . LEU A 1 100 ? -11.310 -21.751 28.491 1.00 83.62 100 LEU A CA 1
ATOM 812 C C . LEU A 1 100 ? -12.045 -22.501 27.371 1.00 83.62 100 LEU A C 1
ATOM 814 O O . LEU A 1 100 ? -12.717 -23.496 27.633 1.00 83.62 100 LEU A O 1
ATOM 818 N N . GLN A 1 101 ? -11.940 -22.045 26.120 1.00 88.44 101 GLN A N 1
ATOM 819 C CA . GLN A 1 101 ? -12.547 -22.730 24.979 1.00 88.44 101 GLN A CA 1
ATOM 820 C C . GLN A 1 101 ? -12.046 -24.180 24.879 1.00 88.44 101 GLN A C 1
ATOM 822 O O . GLN A 1 101 ? -12.864 -25.086 24.698 1.00 88.44 101 GLN A O 1
ATOM 827 N N . LEU A 1 102 ? -10.737 -24.401 25.047 1.00 79.81 102 LEU A N 1
ATOM 828 C CA . LEU A 1 102 ? -10.137 -25.737 25.028 1.00 79.81 102 LEU A CA 1
ATOM 829 C C . LEU A 1 102 ? -10.645 -26.590 26.198 1.00 79.81 102 LEU A C 1
ATOM 831 O O . LEU A 1 102 ? -10.965 -27.765 26.016 1.00 79.81 102 LEU A O 1
ATOM 835 N N . GLU A 1 103 ? -10.778 -26.000 27.389 1.00 87.88 103 GLU A N 1
ATOM 836 C CA . GLU A 1 103 ? -11.342 -26.681 28.561 1.00 87.88 103 GLU A CA 1
ATOM 837 C C . GLU A 1 103 ? -12.794 -27.129 28.333 1.00 87.88 103 GLU A C 1
ATOM 839 O O . GLU A 1 103 ? -13.165 -28.237 28.726 1.00 87.88 103 GLU A O 1
ATOM 844 N N . LEU A 1 104 ? -13.607 -26.303 27.665 1.00 79.12 104 LEU A N 1
ATOM 845 C CA . LEU A 1 104 ? -15.012 -26.595 27.358 1.00 79.12 104 LEU A CA 1
ATOM 846 C C . LEU A 1 104 ? -15.190 -27.719 26.326 1.00 79.12 104 LEU A C 1
ATOM 848 O O . LEU A 1 104 ? -16.216 -28.398 26.345 1.00 79.12 104 LEU A O 1
ATOM 852 N N . GLN A 1 105 ? -14.211 -27.947 25.444 1.00 80.31 105 GLN A N 1
ATOM 853 C CA . GLN A 1 105 ? -14.229 -29.078 24.505 1.00 80.31 105 GLN A CA 1
ATOM 854 C C . GLN A 1 105 ? -13.967 -30.432 25.186 1.00 80.31 105 GLN A C 1
ATOM 856 O O . GLN A 1 105 ? -14.210 -31.475 24.581 1.00 80.31 105 GLN A O 1
ATOM 861 N N . CYS A 1 106 ? -13.515 -30.435 26.445 1.00 69.94 106 CYS A N 1
ATOM 862 C CA . CYS A 1 106 ? -13.265 -31.635 27.235 1.00 69.94 106 CYS A CA 1
ATOM 863 C C . CYS A 1 106 ? -14.461 -31.930 28.173 1.00 69.94 106 CYS A C 1
ATOM 865 O O . CYS A 1 106 ? -14.638 -31.238 29.180 1.00 69.94 106 CYS A O 1
ATOM 867 N N . PRO A 1 107 ? -15.265 -32.993 27.939 1.00 58.31 107 PRO A N 1
ATOM 868 C CA . PRO A 1 107 ? -16.472 -33.284 28.731 1.00 58.31 107 PRO A CA 1
ATOM 869 C C . PRO A 1 107 ? -16.222 -33.517 30.231 1.00 58.31 107 PRO A C 1
ATOM 871 O O . PRO A 1 107 ? -17.144 -33.421 31.039 1.00 58.31 107 PRO A O 1
ATOM 874 N N . ALA A 1 108 ? -14.980 -33.821 30.622 1.00 61.59 108 ALA A N 1
ATOM 875 C CA . ALA A 1 108 ? -14.603 -34.109 32.004 1.00 61.59 108 ALA A CA 1
ATOM 876 C C . ALA A 1 108 ? -14.467 -32.855 32.901 1.00 61.59 108 ALA A C 1
ATOM 878 O O . ALA A 1 108 ? -14.569 -32.977 34.124 1.00 61.59 108 ALA A O 1
ATOM 879 N N . SER A 1 109 ? -14.274 -31.655 32.332 1.00 54.62 109 SER A N 1
ATOM 880 C CA . SER A 1 109 ? -13.951 -30.433 33.103 1.00 54.62 109 SER A CA 1
ATOM 881 C C . SER A 1 109 ? -15.163 -29.604 33.547 1.00 54.62 109 SER A C 1
ATOM 883 O O . SER A 1 109 ? -15.051 -28.790 34.464 1.00 54.62 109 SER A O 1
ATOM 885 N N . ILE A 1 110 ? -16.350 -29.833 32.976 1.00 54.44 110 ILE A N 1
ATOM 886 C CA . ILE A 1 110 ? -17.552 -29.007 33.227 1.00 54.44 110 ILE A CA 1
ATOM 887 C C . ILE A 1 110 ? -18.129 -29.205 34.648 1.00 54.44 110 ILE A C 1
ATOM 889 O O . ILE A 1 110 ? -18.924 -28.403 35.133 1.00 54.44 110 ILE A O 1
ATOM 893 N N . THR A 1 111 ? -17.685 -30.223 35.390 1.00 51.16 111 THR A N 1
ATOM 894 C CA . THR A 1 111 ? -18.244 -30.573 36.711 1.00 51.16 111 THR A CA 1
ATOM 895 C C . THR A 1 111 ? -17.891 -29.612 37.858 1.00 51.16 111 THR A C 1
ATOM 897 O O . THR A 1 111 ? -18.408 -29.789 38.961 1.00 51.16 111 THR A O 1
ATOM 900 N N . LYS A 1 112 ? -17.052 -28.583 37.644 1.00 52.62 112 LYS A N 1
ATOM 901 C CA . LYS A 1 112 ? -16.561 -27.702 38.729 1.00 52.62 112 LYS A CA 1
ATOM 902 C C . LYS A 1 112 ? -17.055 -26.253 38.712 1.00 52.62 112 LYS A C 1
ATOM 904 O O . LYS A 1 112 ? -16.814 -25.544 39.686 1.00 52.62 112 LYS A O 1
ATOM 909 N N . PHE A 1 113 ? -17.783 -25.812 37.686 1.00 47.62 113 PHE A N 1
ATOM 910 C CA . PHE A 1 113 ? -18.270 -24.429 37.597 1.00 47.62 113 PHE A CA 1
ATOM 911 C C . PHE A 1 113 ? -19.799 -24.357 37.646 1.00 47.62 113 PHE A C 1
ATOM 913 O O . PHE A 1 113 ? -20.476 -24.145 36.646 1.00 47.62 113 PHE A O 1
ATOM 920 N N . ALA A 1 114 ? -20.350 -24.510 38.850 1.00 43.59 114 ALA A N 1
ATOM 921 C CA . ALA A 1 114 ? -21.712 -24.080 39.150 1.00 43.59 114 ALA A CA 1
ATOM 922 C C . ALA A 1 114 ? -21.673 -22.619 39.649 1.00 43.59 114 ALA A C 1
ATOM 924 O O . ALA A 1 114 ? -21.058 -22.359 40.689 1.00 43.59 114 ALA A O 1
ATOM 925 N N . PRO A 1 115 ? -22.307 -21.650 38.963 1.00 41.06 115 PRO A N 1
ATOM 926 C CA . PRO A 1 115 ? -22.396 -20.281 39.459 1.00 41.06 115 PRO A CA 1
ATOM 927 C C . PRO A 1 115 ? -23.257 -20.247 40.728 1.00 41.06 115 PRO A C 1
ATOM 929 O O . PRO A 1 115 ? -24.413 -20.668 40.720 1.00 41.06 115 PRO A O 1
ATOM 932 N N . LYS A 1 116 ? -22.717 -19.721 41.833 1.00 41.06 116 LYS A N 1
ATOM 933 C CA . LYS A 1 116 ? -23.509 -19.375 43.022 1.00 41.06 116 LYS A CA 1
ATOM 934 C C . LYS A 1 116 ? -24.239 -18.057 42.760 1.00 41.06 116 LYS A C 1
ATOM 936 O O . LYS A 1 116 ? -23.782 -17.003 43.188 1.00 41.06 116 LYS A O 1
ATOM 941 N N . THR A 1 117 ? -25.360 -18.102 42.052 1.00 43.34 117 THR A N 1
ATOM 942 C CA . THR A 1 117 ? -26.293 -16.966 41.965 1.00 43.34 117 THR A CA 1
ATOM 943 C C . THR A 1 117 ? -27.627 -17.376 42.601 1.00 43.34 117 THR A C 1
ATOM 945 O O . THR A 1 117 ? -28.040 -18.523 42.418 1.00 43.34 117 THR A O 1
ATOM 948 N N . PRO A 1 118 ? -28.300 -16.516 43.395 1.00 40.41 118 PRO A N 1
ATOM 949 C CA . PRO A 1 118 ? -29.515 -16.906 44.105 1.00 40.41 118 PRO A CA 1
ATOM 950 C C . PRO A 1 118 ? -30.643 -17.192 43.114 1.00 40.41 118 PRO A C 1
ATOM 952 O O . PRO A 1 118 ? -30.900 -16.403 42.208 1.00 40.41 118 PRO A O 1
ATOM 955 N N . ALA A 1 119 ? -31.318 -18.323 43.305 1.00 35.72 119 ALA A N 1
ATOM 956 C CA . ALA A 1 119 ? -32.426 -18.773 42.478 1.00 35.72 119 ALA A CA 1
ATOM 957 C C . ALA A 1 119 ? -33.586 -17.757 42.471 1.00 35.72 119 ALA A C 1
ATOM 959 O O . ALA A 1 119 ? -34.327 -17.632 43.448 1.00 35.72 119 ALA A O 1
ATOM 960 N N . GLY A 1 120 ? -33.769 -17.068 41.344 1.00 33.28 120 GLY A N 1
ATOM 961 C CA . GLY A 1 120 ? -35.046 -16.471 40.961 1.00 33.28 120 GLY A CA 1
ATOM 962 C C . GLY A 1 120 ? -35.967 -17.567 40.425 1.00 33.28 120 GLY A C 1
ATOM 963 O O . GLY A 1 120 ? -35.590 -18.322 39.533 1.00 33.28 120 GLY A O 1
ATOM 964 N N . LYS A 1 121 ? -37.146 -17.702 41.032 1.00 37.00 121 LYS A N 1
ATOM 965 C CA . LYS A 1 121 ? -38.180 -18.692 40.703 1.00 37.00 121 LYS A CA 1
ATOM 966 C C . LYS A 1 121 ? -38.756 -18.452 39.303 1.00 37.00 121 LYS A C 1
ATOM 968 O O . LYS A 1 121 ? -39.137 -17.325 39.038 1.00 37.00 121 LYS A O 1
ATOM 973 N N . GLU A 1 122 ? -38.914 -19.520 38.514 1.00 31.19 122 GLU A N 1
ATOM 974 C CA . GLU A 1 122 ? -40.050 -19.827 37.605 1.00 31.19 122 GLU A CA 1
ATOM 975 C C . GLU A 1 122 ? -39.711 -21.125 36.834 1.00 31.19 122 GLU A C 1
ATOM 977 O O . GLU A 1 122 ? -38.703 -21.208 36.146 1.00 31.19 122 GLU A O 1
ATOM 982 N N . SER A 1 123 ? -40.239 -22.293 37.209 1.00 31.02 123 SER A N 1
ATOM 983 C CA . SER A 1 123 ? -41.558 -22.892 36.928 1.00 31.02 123 SER A CA 1
ATOM 984 C C . SER A 1 123 ? -41.709 -23.553 35.528 1.00 31.02 123 SER A C 1
ATOM 986 O O . SER A 1 123 ? -42.078 -22.959 34.528 1.00 31.02 123 SER A O 1
ATOM 988 N N . THR A 1 124 ? -41.553 -24.887 35.552 1.00 29.86 124 THR A N 1
ATOM 989 C CA . THR A 1 124 ? -42.377 -25.894 34.839 1.00 29.86 124 THR A CA 1
ATOM 990 C C . THR A 1 124 ? -42.008 -26.357 33.413 1.00 29.86 124 THR A C 1
ATOM 992 O O . THR A 1 124 ? -42.446 -25.816 32.409 1.00 29.86 124 THR A O 1
ATOM 995 N N . LYS A 1 125 ? -41.342 -27.527 33.386 1.00 29.62 125 LYS A N 1
ATOM 996 C CA . LYS A 1 125 ? -41.579 -28.743 32.564 1.00 29.62 125 LYS A CA 1
ATOM 997 C C . LYS A 1 125 ? -42.024 -28.585 31.095 1.00 29.62 125 LYS A C 1
ATOM 999 O O . LYS A 1 125 ? -43.184 -28.278 30.840 1.00 29.62 125 LYS A O 1
ATOM 1004 N N . ARG A 1 126 ? -41.233 -29.165 30.175 1.00 30.02 126 ARG A N 1
ATOM 1005 C CA . ARG A 1 126 ? -41.725 -30.121 29.152 1.00 30.02 126 ARG A CA 1
ATOM 1006 C C . ARG A 1 126 ? -40.627 -31.102 28.704 1.00 30.02 126 ARG A C 1
ATOM 1008 O O . ARG A 1 126 ? -39.446 -30.800 28.754 1.00 30.02 126 ARG A O 1
ATOM 1015 N N . LYS A 1 127 ? -41.083 -32.319 28.394 1.00 28.20 127 LYS A N 1
ATOM 1016 C CA . LYS A 1 127 ? -40.380 -33.611 28.297 1.00 28.20 127 LYS A CA 1
ATOM 1017 C C . LYS A 1 127 ? -39.366 -33.719 27.150 1.00 28.20 127 LYS A C 1
ATOM 1019 O O . LYS A 1 127 ? -39.665 -33.340 26.025 1.00 28.20 127 LYS A O 1
ATOM 1024 N N . ILE A 1 128 ? -38.269 -34.414 27.450 1.00 28.81 128 ILE A N 1
ATOM 1025 C CA . ILE A 1 128 ? -37.382 -35.115 26.513 1.00 28.81 128 ILE A CA 1
ATOM 1026 C C . ILE A 1 128 ? -38.147 -36.270 25.847 1.00 28.81 128 ILE A C 1
ATOM 1028 O O . ILE A 1 128 ? -38.883 -36.998 26.520 1.00 28.81 128 ILE A O 1
ATOM 1032 N N . LYS A 1 129 ? -37.916 -36.476 24.548 1.00 26.52 129 LYS A N 1
ATOM 1033 C CA . LYS A 1 129 ? -38.053 -37.786 23.907 1.00 26.52 129 LYS A CA 1
ATOM 1034 C C . LYS A 1 129 ? -36.804 -38.030 23.062 1.00 26.52 129 LYS A C 1
ATOM 1036 O O . LYS A 1 129 ? -36.546 -37.313 22.104 1.00 26.52 129 LYS A O 1
ATOM 1041 N N . SER A 1 130 ? -36.022 -39.000 23.507 1.00 25.58 130 SER A N 1
ATOM 1042 C CA . SER A 1 130 ? -34.913 -39.632 22.811 1.00 25.58 130 SER A CA 1
ATOM 1043 C C . SER A 1 130 ? -35.435 -40.494 21.662 1.00 25.58 130 SER A C 1
ATOM 1045 O O . SER A 1 130 ? -36.448 -41.179 21.825 1.00 25.58 130 SER A O 1
ATOM 1047 N N . GLN A 1 131 ? -34.723 -40.505 20.536 1.00 27.83 131 GLN A N 1
ATOM 1048 C CA . GLN A 1 131 ? -34.652 -41.689 19.688 1.00 27.83 131 GLN A CA 1
ATOM 1049 C C . GLN A 1 131 ? -33.354 -41.714 18.875 1.00 27.83 131 GLN A C 1
ATOM 1051 O O . GLN A 1 131 ? -32.828 -40.679 18.474 1.00 27.83 131 GLN A O 1
ATOM 1056 N N . GLU A 1 132 ? -32.851 -42.934 18.773 1.00 28.25 132 GLU A N 1
ATOM 1057 C CA . GLU A 1 132 ? -31.535 -43.418 18.380 1.00 28.25 132 GLU A CA 1
ATOM 1058 C C . GLU A 1 132 ? -31.232 -43.369 16.875 1.00 28.25 132 GLU A C 1
ATOM 1060 O O . GLU A 1 132 ? -32.127 -43.502 16.047 1.00 28.25 132 GLU A O 1
ATOM 1065 N N . ASP A 1 133 ? -29.929 -43.234 16.613 1.00 26.22 133 ASP A N 1
ATOM 1066 C CA . ASP A 1 133 ? -29.065 -44.055 15.748 1.00 26.22 133 ASP A CA 1
ATOM 1067 C C . ASP A 1 133 ? -29.381 -44.209 14.245 1.00 26.22 133 ASP A C 1
ATOM 1069 O O . ASP A 1 133 ? -30.470 -44.584 13.815 1.00 26.22 133 ASP A O 1
ATOM 1073 N N . GLY A 1 134 ? -28.363 -43.942 13.421 1.00 26.86 134 GLY A N 1
ATOM 1074 C CA . GLY A 1 134 ? -28.463 -43.963 11.962 1.00 26.86 134 GLY A CA 1
ATOM 1075 C C . GLY A 1 134 ? -27.180 -43.509 11.267 1.00 26.86 134 GLY A C 1
ATOM 1076 O O . GLY A 1 134 ? -27.045 -42.362 10.857 1.00 26.86 134 GLY A O 1
ATOM 1077 N N . THR A 1 135 ? -26.241 -44.443 11.159 1.00 25.56 135 THR A N 1
ATOM 1078 C CA . THR A 1 135 ? -24.960 -44.425 10.437 1.00 25.56 135 THR A CA 1
ATOM 1079 C C . THR A 1 135 ? -24.952 -43.625 9.119 1.00 25.56 135 THR A C 1
ATOM 1081 O O . THR A 1 135 ? -25.686 -43.942 8.183 1.00 25.56 135 THR A O 1
ATOM 1084 N N . LEU A 1 136 ? -24.044 -42.647 9.000 1.00 27.33 136 LEU A N 1
ATOM 1085 C CA . LEU A 1 136 ? -23.735 -41.941 7.749 1.00 27.33 136 LEU A CA 1
ATOM 1086 C C . LEU A 1 136 ? -22.764 -42.774 6.896 1.00 27.33 136 LEU A C 1
ATOM 1088 O O . LEU A 1 136 ? -21.596 -42.935 7.249 1.00 27.33 136 LEU A O 1
ATOM 1092 N N . LYS A 1 137 ? -23.248 -43.293 5.762 1.00 25.78 137 LYS A N 1
ATOM 1093 C CA . LYS A 1 137 ? -22.410 -43.789 4.662 1.00 25.78 137 LYS A CA 1
ATOM 1094 C C . LYS A 1 137 ? -21.998 -42.601 3.789 1.00 25.78 137 LYS A C 1
ATOM 1096 O O . LYS A 1 137 ? -22.857 -41.865 3.313 1.00 25.78 137 LYS A O 1
ATOM 1101 N N . ILE A 1 138 ? -20.693 -42.421 3.613 1.00 27.52 138 ILE A N 1
ATOM 1102 C CA . ILE A 1 138 ? -20.092 -41.459 2.687 1.00 27.52 138 ILE A CA 1
ATOM 1103 C C . ILE A 1 138 ? -19.892 -42.197 1.364 1.00 27.52 138 ILE A C 1
ATOM 1105 O O . ILE A 1 138 ? -18.998 -43.035 1.280 1.00 27.52 138 ILE A O 1
ATOM 1109 N N . ASP A 1 139 ? -20.709 -41.890 0.358 1.00 24.78 139 ASP A N 1
ATOM 1110 C CA . ASP A 1 139 ? -20.421 -42.262 -1.028 1.00 24.78 139 ASP A CA 1
ATOM 1111 C C . ASP A 1 139 ? -19.826 -41.052 -1.752 1.00 24.78 139 ASP A C 1
ATOM 1113 O O . ASP A 1 139 ? -20.418 -39.975 -1.842 1.00 24.78 139 ASP A O 1
ATOM 1117 N N . SER A 1 140 ? -18.605 -41.257 -2.236 1.00 26.59 140 SER A N 1
ATOM 1118 C CA . SER A 1 140 ? -17.866 -40.387 -3.137 1.00 26.59 140 SER A CA 1
ATOM 1119 C C . SER A 1 140 ? -18.608 -40.232 -4.464 1.00 26.59 140 SER A C 1
ATOM 1121 O O . SER A 1 140 ? -18.833 -41.223 -5.158 1.00 26.59 140 SER A O 1
ATOM 1123 N N . PHE A 1 141 ? -18.901 -38.997 -4.863 1.00 25.41 141 PHE A N 1
ATOM 1124 C CA . PHE A 1 141 ? -19.256 -38.681 -6.243 1.00 25.41 141 PHE A CA 1
ATOM 1125 C C . PHE A 1 141 ? -18.288 -37.630 -6.783 1.00 25.41 141 PHE A C 1
ATOM 1127 O O . PHE A 1 141 ? -18.414 -36.436 -6.520 1.00 25.41 141 PHE A O 1
ATOM 1134 N N . GLU A 1 142 ? -17.303 -38.103 -7.547 1.00 24.61 142 GLU A N 1
ATOM 1135 C CA . GLU A 1 142 ? -16.633 -37.296 -8.559 1.00 24.61 142 GLU A CA 1
ATOM 1136 C C . GLU A 1 142 ? -17.621 -37.072 -9.708 1.00 24.61 142 GLU A C 1
ATOM 1138 O O . GLU A 1 142 ? -18.259 -38.004 -10.200 1.00 24.61 142 GLU A O 1
ATOM 1143 N N . THR A 1 143 ? -17.775 -35.832 -10.159 1.00 23.88 143 THR A N 1
ATOM 1144 C CA . THR A 1 143 ? -18.433 -35.551 -11.436 1.00 23.88 143 THR A CA 1
ATOM 1145 C C . THR A 1 143 ? -17.680 -34.439 -12.137 1.00 23.88 143 THR A C 1
ATOM 1147 O O . THR A 1 143 ? -17.706 -33.276 -11.744 1.00 23.88 143 THR A O 1
ATOM 1150 N N . SER A 1 144 ? -16.973 -34.842 -13.187 1.00 25.44 144 SER A N 1
ATOM 1151 C CA . SER A 1 144 ? -16.384 -33.977 -14.195 1.00 25.44 144 SER A CA 1
ATOM 1152 C C . SER A 1 144 ? -17.501 -33.366 -15.040 1.00 25.44 144 SER A C 1
ATOM 1154 O O . SER A 1 144 ? -18.350 -34.093 -15.553 1.00 25.44 144 SER A O 1
ATOM 1156 N N . ILE A 1 145 ? -17.484 -32.048 -15.234 1.00 26.52 145 ILE A N 1
ATOM 1157 C CA . ILE A 1 145 ? -18.348 -31.384 -16.213 1.00 26.52 145 ILE A CA 1
ATOM 1158 C C . ILE A 1 145 ? -17.470 -30.534 -17.132 1.00 26.52 145 ILE A C 1
ATOM 1160 O O . ILE A 1 145 ? -16.977 -29.474 -16.756 1.00 26.52 145 ILE A O 1
ATOM 1164 N N . ASN A 1 146 ? -17.284 -31.042 -18.352 1.00 26.00 146 ASN A N 1
ATOM 1165 C CA . ASN A 1 146 ? -16.863 -30.275 -19.518 1.00 26.00 146 ASN A CA 1
ATOM 1166 C C . ASN A 1 146 ? -18.061 -29.473 -20.025 1.00 26.00 146 ASN A C 1
ATOM 1168 O O . ASN A 1 146 ? -19.069 -30.077 -20.389 1.00 26.00 146 ASN A O 1
ATOM 1172 N N . ILE A 1 147 ? -17.930 -28.151 -20.136 1.00 31.27 147 ILE A N 1
ATOM 1173 C CA . ILE A 1 147 ? -18.790 -27.353 -21.015 1.00 31.27 147 ILE A CA 1
ATOM 1174 C C . ILE A 1 147 ? -17.905 -26.388 -21.799 1.00 31.27 147 ILE A C 1
ATOM 1176 O O . ILE A 1 147 ? -17.441 -25.368 -21.295 1.00 31.27 147 ILE A O 1
ATOM 1180 N N . HIS A 1 148 ? -17.680 -26.763 -23.054 1.00 27.83 148 HIS A N 1
ATOM 1181 C CA . HIS A 1 148 ? -17.434 -25.832 -24.140 1.00 27.83 148 HIS A CA 1
ATOM 1182 C C . HIS A 1 148 ? -18.787 -25.189 -24.463 1.00 27.83 148 HIS A C 1
ATOM 1184 O O . HIS A 1 148 ? -19.711 -25.912 -24.828 1.00 27.83 148 HIS A O 1
ATOM 1190 N N . ASP A 1 149 ? -18.905 -23.868 -24.369 1.00 28.92 149 ASP A N 1
ATOM 1191 C CA . ASP A 1 149 ? -19.720 -23.148 -25.344 1.00 28.92 149 ASP A CA 1
ATOM 1192 C C . ASP A 1 149 ? -19.192 -21.730 -25.562 1.00 28.92 149 ASP A C 1
ATOM 1194 O O . ASP A 1 149 ? -18.735 -21.039 -24.650 1.00 28.92 149 ASP A O 1
ATOM 1198 N N . SER A 1 150 ? -19.197 -21.364 -26.831 1.00 31.42 150 SER A N 1
ATOM 1199 C CA . SER A 1 150 ? -18.506 -20.241 -27.435 1.00 31.42 150 SER A CA 1
ATOM 1200 C C . SER A 1 150 ? -19.455 -19.054 -27.583 1.00 31.42 150 SER A C 1
ATOM 1202 O O . SER A 1 150 ? -20.610 -19.238 -27.949 1.00 31.42 150 SER A O 1
ATOM 1204 N N . ASN A 1 151 ? -18.932 -17.840 -27.373 1.00 28.12 151 ASN A N 1
ATOM 1205 C CA . ASN A 1 151 ? -19.151 -16.621 -28.180 1.00 28.12 151 ASN A CA 1
ATOM 1206 C C . ASN A 1 151 ? -19.253 -15.349 -27.328 1.00 28.12 151 ASN A C 1
ATOM 1208 O O . ASN A 1 151 ? -20.305 -15.018 -26.790 1.00 28.12 151 ASN A O 1
ATOM 1212 N N . SER A 1 152 ? -18.171 -14.568 -27.321 1.00 34.31 152 SER A N 1
ATOM 1213 C CA . SER A 1 152 ? -18.224 -13.133 -27.627 1.00 34.31 152 SER A CA 1
ATOM 1214 C C . SER A 1 152 ? -16.797 -12.620 -27.812 1.00 34.31 152 SER A C 1
ATOM 1216 O O . SER A 1 152 ? -16.002 -12.574 -26.874 1.00 34.31 152 SER A O 1
ATOM 1218 N N . GLU A 1 153 ? -16.464 -12.289 -29.055 1.00 38.00 153 GLU A N 1
ATOM 1219 C CA . GLU A 1 153 ? -15.172 -11.769 -29.481 1.00 38.00 153 GLU A CA 1
ATOM 1220 C C . GLU A 1 153 ? -14.858 -10.425 -28.808 1.00 38.00 153 GLU A C 1
ATOM 1222 O O . GLU A 1 153 ? -15.360 -9.362 -29.176 1.00 38.00 153 GLU A O 1
ATOM 1227 N N . LYS A 1 154 ? -13.929 -10.461 -27.858 1.00 34.56 154 LYS A N 1
ATOM 1228 C CA . LYS A 1 154 ? -12.877 -9.455 -27.756 1.00 34.56 154 LYS A CA 1
ATOM 1229 C C . LYS A 1 154 ? -11.576 -10.222 -27.717 1.00 34.56 154 LYS A C 1
ATOM 1231 O O . LYS A 1 154 ? -11.371 -11.028 -26.819 1.00 34.56 154 LYS A O 1
ATOM 1236 N N . THR A 1 155 ? -10.725 -9.986 -28.703 1.00 33.84 155 THR A N 1
ATOM 1237 C CA . THR A 1 155 ? -9.378 -10.544 -28.803 1.00 33.84 155 THR A CA 1
ATOM 1238 C C . THR A 1 155 ? -8.512 -10.003 -27.659 1.00 33.84 155 THR A C 1
ATOM 1240 O O . THR A 1 155 ? -7.658 -9.141 -27.846 1.00 33.84 155 THR A O 1
ATOM 1243 N N . GLU A 1 156 ? -8.758 -10.475 -26.439 1.00 35.03 156 GLU A N 1
ATOM 1244 C CA . GLU A 1 156 ? -7.756 -10.507 -25.390 1.00 35.03 156 GLU A CA 1
ATOM 1245 C C . GLU A 1 156 ? -6.757 -11.571 -25.826 1.00 35.03 156 GLU A C 1
ATOM 1247 O O . GLU A 1 156 ? -7.040 -12.767 -25.802 1.00 35.03 156 GLU A O 1
ATOM 1252 N N . LEU A 1 157 ? -5.588 -11.126 -26.290 1.00 31.78 157 LEU A N 1
ATOM 1253 C CA . LEU A 1 157 ? -4.402 -11.971 -26.314 1.00 31.78 157 LEU A CA 1
ATOM 1254 C C . LEU A 1 157 ? -4.319 -12.657 -24.951 1.00 31.78 157 LEU A C 1
ATOM 1256 O O . LEU A 1 157 ? -4.097 -11.995 -23.935 1.00 31.78 157 LEU A O 1
ATOM 1260 N N . ALA A 1 158 ? -4.570 -13.963 -24.947 1.00 29.47 158 ALA A N 1
ATOM 1261 C CA . ALA A 1 158 ? -4.579 -14.791 -23.763 1.00 29.47 158 ALA A CA 1
ATOM 1262 C C . ALA A 1 158 ? -3.181 -14.784 -23.132 1.00 29.47 158 ALA A C 1
ATOM 1264 O O . ALA A 1 158 ? -2.347 -15.640 -23.408 1.00 29.47 158 ALA A O 1
ATOM 1265 N N . PHE A 1 159 ? -2.926 -13.826 -22.240 1.00 33.97 159 PHE A N 1
ATOM 1266 C CA . PHE A 1 159 ? -1.920 -13.953 -21.191 1.00 33.97 159 PHE A CA 1
ATOM 1267 C C . PHE A 1 159 ? -2.461 -14.936 -20.138 1.00 33.97 159 PHE A C 1
ATOM 1269 O O . PHE A 1 159 ? -2.737 -14.579 -18.996 1.00 33.97 159 PHE A O 1
ATOM 1276 N N . HIS A 1 160 ? -2.665 -16.192 -20.532 1.00 39.75 160 HIS A N 1
ATOM 1277 C CA . HIS A 1 160 ? -2.690 -17.305 -19.592 1.00 39.75 160 HIS A CA 1
ATOM 1278 C C . HIS A 1 160 ? -1.233 -17.712 -19.356 1.00 39.75 160 HIS A C 1
ATOM 1280 O O . HIS A 1 160 ? -0.593 -18.237 -20.262 1.00 39.75 160 HIS A O 1
ATOM 1286 N N . GLY A 1 161 ? -0.684 -17.439 -18.166 1.00 49.66 161 GLY A N 1
ATOM 1287 C CA . GLY A 1 161 ? 0.586 -18.058 -17.770 1.00 49.66 161 GLY A CA 1
ATOM 1288 C C . GLY A 1 161 ? 1.314 -17.446 -16.576 1.00 49.66 161 GLY A C 1
ATOM 1289 O O . GLY A 1 161 ? 1.523 -18.137 -15.589 1.00 49.66 161 GLY A O 1
ATOM 1290 N N . ALA A 1 162 ? 1.712 -16.172 -16.629 1.00 64.19 162 ALA A N 1
ATOM 1291 C CA . ALA A 1 162 ? 2.548 -15.580 -15.579 1.00 64.19 162 ALA A CA 1
ATOM 1292 C C . ALA A 1 162 ? 2.363 -14.060 -15.489 1.00 64.19 162 ALA A C 1
ATOM 1294 O O . ALA A 1 162 ? 2.427 -13.349 -16.492 1.00 64.19 162 ALA A O 1
ATOM 1295 N N . MET A 1 163 ? 2.137 -13.551 -14.278 1.00 76.62 163 MET A N 1
ATOM 1296 C CA . MET A 1 163 ? 2.123 -12.115 -14.012 1.00 76.62 163 MET A CA 1
ATOM 1297 C C . MET A 1 163 ? 3.564 -11.625 -13.841 1.00 76.62 163 MET A C 1
ATOM 1299 O O . MET A 1 163 ? 4.324 -12.206 -13.071 1.00 76.62 163 MET A O 1
ATOM 1303 N N . GLY A 1 164 ? 3.945 -10.569 -14.562 1.00 84.31 164 GLY A N 1
ATOM 1304 C CA . GLY A 1 164 ? 5.274 -9.966 -14.443 1.00 84.31 164 GLY A CA 1
ATOM 1305 C C . GLY A 1 164 ? 5.460 -9.159 -13.154 1.00 84.31 164 GLY A C 1
ATOM 1306 O O . GLY A 1 164 ? 4.503 -8.873 -12.428 1.00 84.31 164 GLY A O 1
ATOM 1307 N N . ASN A 1 165 ? 6.706 -8.758 -12.882 1.00 88.38 165 ASN A N 1
ATOM 1308 C CA . ASN A 1 165 ? 7.005 -7.795 -11.821 1.00 88.38 165 ASN A CA 1
ATOM 1309 C C . ASN A 1 165 ? 6.244 -6.481 -12.027 1.00 88.38 165 ASN A C 1
ATOM 1311 O O . ASN A 1 165 ? 5.857 -6.124 -13.140 1.00 88.38 165 ASN A O 1
ATOM 1315 N N . PHE A 1 166 ? 6.111 -5.716 -10.943 1.00 89.50 166 PHE A N 1
ATOM 1316 C CA . PHE A 1 166 ? 5.796 -4.302 -11.096 1.00 89.50 166 PHE A CA 1
ATOM 1317 C C . PHE A 1 166 ? 6.925 -3.616 -11.900 1.00 89.50 166 PHE A C 1
ATOM 1319 O O . PHE A 1 166 ? 8.095 -3.925 -11.637 1.00 89.50 166 PHE A O 1
ATOM 1326 N N . PRO A 1 167 ? 6.607 -2.728 -12.864 1.00 91.44 167 PRO A N 1
ATOM 1327 C CA . PRO A 1 167 ? 7.616 -2.107 -13.719 1.00 91.44 167 PRO A CA 1
ATOM 1328 C C . PRO A 1 167 ? 8.683 -1.343 -12.929 1.00 91.44 167 PRO A C 1
ATOM 1330 O O . PRO A 1 167 ? 8.363 -0.661 -11.950 1.00 91.44 167 PRO A O 1
ATOM 1333 N N . SER A 1 168 ? 9.942 -1.435 -13.359 1.00 90.94 168 SER A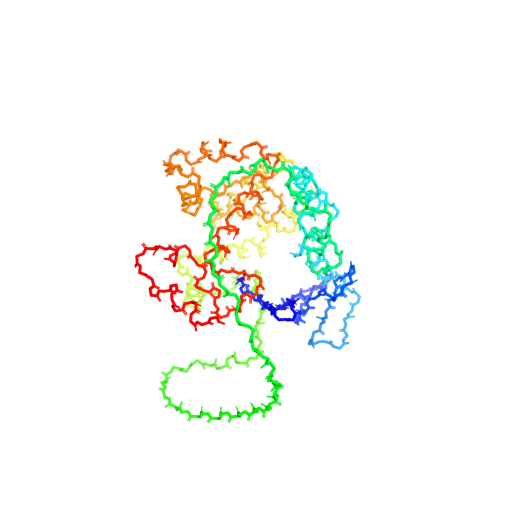 N 1
ATOM 1334 C CA . SER A 1 168 ? 11.027 -0.617 -12.815 1.00 90.94 168 SER A CA 1
ATOM 1335 C C . SER A 1 168 ? 10.949 0.830 -13.332 1.00 90.94 168 SER A C 1
ATOM 1337 O O . SER A 1 168 ? 10.298 1.094 -14.350 1.00 90.94 168 SER A O 1
ATOM 1339 N N . PRO A 1 169 ? 11.606 1.794 -12.661 1.00 93.44 169 PRO A N 1
ATOM 1340 C CA . PRO A 1 169 ? 11.719 3.157 -13.174 1.00 93.44 169 PRO A CA 1
ATOM 1341 C C . PRO A 1 169 ? 12.310 3.218 -14.589 1.00 93.44 169 PRO A C 1
ATOM 1343 O O . PRO A 1 169 ? 11.797 3.950 -15.429 1.00 93.44 169 PRO A O 1
ATOM 1346 N N . GLU A 1 170 ? 13.328 2.410 -14.881 1.00 92.62 170 GLU A N 1
ATOM 1347 C CA . GLU A 1 170 ? 13.999 2.339 -16.185 1.00 92.62 170 GLU A CA 1
ATOM 1348 C C . GLU A 1 170 ? 13.057 1.821 -17.279 1.00 92.62 170 GLU A C 1
ATOM 1350 O O . GLU A 1 170 ? 13.029 2.367 -18.380 1.00 92.62 170 GLU A O 1
ATOM 1355 N N . GLU A 1 171 ? 12.235 0.814 -16.962 1.00 92.94 171 GLU A N 1
ATOM 1356 C CA . GLU A 1 171 ? 11.225 0.265 -17.877 1.00 92.94 171 GLU A CA 1
ATOM 1357 C C . GLU A 1 171 ? 10.111 1.278 -18.190 1.00 92.94 171 GLU A C 1
ATOM 1359 O O . GLU A 1 171 ? 9.514 1.231 -19.265 1.00 92.94 171 GLU A O 1
ATOM 1364 N N . LEU A 1 172 ? 9.821 2.199 -17.263 1.00 95.38 172 LEU A N 1
ATOM 1365 C CA . LEU A 1 172 ? 8.778 3.212 -17.429 1.00 95.38 172 LEU A CA 1
ATOM 1366 C C . LEU A 1 172 ? 9.282 4.505 -18.074 1.00 95.38 172 LEU A C 1
ATOM 1368 O O . LEU A 1 172 ? 8.546 5.101 -18.858 1.00 95.38 172 LEU A O 1
ATOM 1372 N N . ALA A 1 173 ? 10.493 4.960 -17.745 1.00 95.69 173 ALA A N 1
ATOM 1373 C CA . ALA A 1 173 ? 10.968 6.313 -18.050 1.00 95.69 173 ALA A CA 1
ATOM 1374 C C . ALA A 1 173 ? 11.012 6.642 -19.554 1.00 95.69 173 ALA A C 1
ATOM 1376 O O . ALA A 1 173 ? 10.846 7.806 -19.926 1.00 95.69 173 ALA A O 1
ATOM 1377 N N . GLY A 1 174 ? 11.212 5.626 -20.401 1.00 92.94 174 GLY A N 1
ATOM 1378 C CA . GLY A 1 174 ? 11.254 5.754 -21.861 1.00 92.94 174 GLY A CA 1
ATOM 1379 C C . GLY A 1 174 ? 9.911 5.564 -22.576 1.00 92.94 174 GLY A C 1
ATOM 1380 O O . GLY A 1 174 ? 9.870 5.626 -23.803 1.00 92.94 174 GLY A O 1
ATOM 1381 N N . LEU A 1 175 ? 8.818 5.298 -21.854 1.00 95.94 175 LEU A N 1
ATOM 1382 C CA . LEU A 1 175 ? 7.513 5.065 -22.474 1.00 95.94 175 LEU A CA 1
ATOM 1383 C C . LEU A 1 175 ? 6.847 6.370 -22.919 1.00 95.94 175 LEU A C 1
ATOM 1385 O O . LEU A 1 175 ? 6.909 7.392 -22.236 1.00 95.94 175 LEU A O 1
ATOM 1389 N N . ASP A 1 176 ? 6.110 6.299 -24.028 1.00 96.69 176 ASP A N 1
ATOM 1390 C CA . ASP A 1 176 ? 5.221 7.384 -24.435 1.00 96.69 176 ASP A CA 1
ATOM 1391 C C . ASP A 1 176 ? 4.082 7.575 -23.416 1.00 96.69 176 ASP A C 1
ATOM 1393 O O . ASP A 1 176 ? 3.437 6.621 -22.965 1.00 96.69 176 ASP A O 1
ATOM 1397 N N . LEU A 1 177 ? 3.806 8.838 -23.081 1.00 95.69 177 LEU A N 1
ATOM 1398 C CA . LEU A 1 177 ? 2.813 9.218 -22.080 1.00 95.69 177 LEU A CA 1
ATOM 1399 C C . LEU A 1 177 ? 1.396 8.766 -22.461 1.00 95.69 177 LEU A C 1
ATOM 1401 O O . LEU A 1 177 ? 0.646 8.282 -21.605 1.00 95.69 177 LEU A O 1
ATOM 1405 N N . ASN A 1 178 ? 1.015 8.919 -23.733 1.00 95.25 178 ASN A N 1
ATOM 1406 C CA . ASN A 1 178 ? -0.319 8.549 -24.202 1.00 95.25 178 ASN A CA 1
ATOM 1407 C C . ASN A 1 178 ? -0.478 7.032 -24.248 1.00 95.25 178 ASN A C 1
ATOM 1409 O O . ASN A 1 178 ? -1.530 6.517 -23.863 1.00 95.25 178 ASN A O 1
ATOM 1413 N N . TYR A 1 179 ? 0.561 6.321 -24.682 1.00 95.69 179 TYR A N 1
ATOM 1414 C CA . TYR A 1 179 ? 0.618 4.869 -24.651 1.00 95.69 179 TYR A CA 1
ATOM 1415 C C . TYR A 1 179 ? 0.449 4.345 -23.224 1.00 95.69 179 TYR A C 1
ATOM 1417 O O . TYR A 1 179 ? -0.487 3.588 -22.971 1.00 95.69 179 TYR A O 1
ATOM 1425 N N . LEU A 1 180 ? 1.272 4.804 -22.273 1.00 92.69 180 LEU A N 1
ATOM 1426 C CA . LEU A 1 180 ? 1.190 4.398 -20.867 1.00 92.69 180 LEU A CA 1
ATOM 1427 C C . LEU A 1 180 ? -0.194 4.713 -20.274 1.00 92.69 180 LEU A C 1
ATOM 1429 O O . LEU A 1 180 ? -0.810 3.874 -19.613 1.00 92.69 180 LEU A O 1
ATOM 1433 N N . GLY A 1 181 ? -0.715 5.911 -20.553 1.00 90.25 181 GLY A N 1
ATOM 1434 C CA . GLY A 1 181 ? -2.024 6.353 -20.082 1.00 90.25 181 GLY A CA 1
ATOM 1435 C C . GLY A 1 181 ? -3.181 5.496 -20.592 1.00 90.25 181 GLY A C 1
ATOM 1436 O O . GLY A 1 181 ? -4.025 5.089 -19.789 1.00 90.25 181 GLY A O 1
ATOM 1437 N N . LYS A 1 182 ? -3.207 5.198 -21.898 1.00 93.00 182 LYS A N 1
ATOM 1438 C CA . LYS A 1 182 ? -4.250 4.380 -22.538 1.00 93.00 182 LYS A CA 1
ATOM 1439 C C . LYS A 1 182 ? -4.116 2.903 -22.175 1.00 93.00 182 LYS A C 1
ATOM 1441 O O . LYS A 1 182 ? -5.101 2.282 -21.796 1.00 93.00 182 LYS A O 1
ATOM 1446 N N . ARG A 1 183 ? -2.905 2.342 -22.242 1.00 93.31 183 ARG A N 1
ATOM 1447 C CA . ARG A 1 183 ? -2.649 0.911 -22.015 1.00 93.31 183 ARG A CA 1
ATOM 1448 C C . ARG A 1 183 ? -2.957 0.467 -20.586 1.00 93.31 183 ARG A C 1
ATOM 1450 O O . ARG A 1 183 ? -3.370 -0.678 -20.392 1.00 93.31 183 ARG A O 1
ATOM 1457 N N . CYS A 1 184 ? -2.746 1.350 -19.609 1.00 91.44 184 CYS A N 1
ATOM 1458 C CA . CYS A 1 184 ? -2.903 1.056 -18.182 1.00 91.44 184 CYS A CA 1
ATOM 1459 C C . CYS A 1 184 ? -4.078 1.805 -17.522 1.00 91.44 184 CYS A C 1
ATOM 1461 O O . CYS A 1 184 ? -4.208 1.767 -16.300 1.00 91.44 184 CYS A O 1
ATOM 1463 N N . ASN A 1 185 ? -4.932 2.491 -18.295 1.00 92.88 185 ASN A N 1
ATOM 1464 C CA . ASN A 1 185 ? -6.102 3.236 -17.800 1.00 92.88 185 ASN A CA 1
ATOM 1465 C C . ASN A 1 185 ? -5.780 4.249 -16.679 1.00 92.88 185 ASN A C 1
ATOM 1467 O O . ASN A 1 185 ? -6.516 4.401 -15.699 1.00 92.88 185 ASN A O 1
ATOM 1471 N N . LEU A 1 186 ? -4.655 4.954 -16.801 1.00 90.75 186 LEU A N 1
ATOM 1472 C CA . LEU A 1 186 ? -4.128 5.784 -15.710 1.00 90.75 186 LEU A CA 1
ATOM 1473 C C . LEU A 1 186 ? -4.758 7.184 -15.659 1.00 90.75 186 LEU A C 1
ATOM 1475 O O . LEU A 1 186 ? -4.790 7.811 -14.591 1.00 90.75 186 LEU A O 1
ATOM 1479 N N . GLY A 1 187 ? -5.283 7.681 -16.783 1.00 93.19 187 GLY A N 1
ATOM 1480 C CA . GLY A 1 187 ? -5.757 9.062 -16.904 1.00 93.19 187 GLY A CA 1
ATOM 1481 C C . GLY A 1 187 ? -4.647 10.057 -16.547 1.00 93.19 187 GLY A C 1
ATOM 1482 O O . GLY A 1 187 ? -3.488 9.854 -16.903 1.00 93.19 187 GLY A O 1
ATOM 1483 N N . TYR A 1 188 ? -4.967 11.093 -15.765 1.00 91.94 188 TYR A N 1
ATOM 1484 C CA . TYR A 1 188 ? -3.990 12.113 -15.352 1.00 91.94 188 TYR A CA 1
ATOM 1485 C C . TYR A 1 188 ? -2.799 11.557 -14.540 1.00 91.94 188 TYR A C 1
ATOM 1487 O O . TYR A 1 188 ? -1.768 12.219 -14.421 1.00 91.94 188 TYR A O 1
ATOM 1495 N N . ARG A 1 189 ? -2.912 10.345 -13.970 1.00 94.75 189 ARG A N 1
ATOM 1496 C CA . ARG A 1 189 ? -1.832 9.710 -13.192 1.00 94.75 189 ARG A CA 1
ATOM 1497 C C . ARG A 1 189 ? -0.669 9.255 -14.068 1.00 94.75 189 ARG A C 1
ATOM 1499 O O . ARG A 1 189 ? 0.433 9.138 -13.546 1.00 94.75 189 ARG A O 1
ATOM 1506 N N . ALA A 1 190 ? -0.890 9.051 -15.369 1.00 94.81 190 ALA A N 1
ATOM 1507 C CA . ALA A 1 190 ? 0.156 8.632 -16.301 1.00 94.81 190 ALA A CA 1
ATOM 1508 C C . ALA A 1 190 ? 1.356 9.588 -16.262 1.00 94.81 190 ALA A C 1
ATOM 1510 O O . ALA A 1 190 ? 2.488 9.149 -16.099 1.00 94.81 190 ALA A O 1
ATOM 1511 N N . SER A 1 191 ? 1.089 10.899 -16.298 1.00 95.94 191 SER A N 1
ATOM 1512 C CA . SER A 1 191 ? 2.132 11.931 -16.272 1.00 95.94 191 SER A CA 1
ATOM 1513 C C . SER A 1 191 ? 2.908 11.938 -14.955 1.00 95.94 191 SER A C 1
ATOM 1515 O O . SER A 1 191 ? 4.126 12.085 -14.964 1.00 95.94 191 SER A O 1
ATOM 1517 N N . ARG A 1 192 ? 2.228 11.707 -13.825 1.00 96.06 192 ARG A N 1
ATOM 1518 C CA . ARG A 1 192 ? 2.866 11.644 -12.500 1.00 96.06 192 ARG A CA 1
ATOM 1519 C C . ARG A 1 192 ? 3.760 10.415 -12.361 1.00 96.06 192 ARG A C 1
ATOM 1521 O O . ARG A 1 192 ? 4.876 10.532 -11.873 1.00 96.06 192 ARG A O 1
ATOM 1528 N N . ILE A 1 193 ? 3.276 9.254 -12.807 1.00 95.94 193 ILE A N 1
ATOM 1529 C CA . ILE A 1 193 ? 4.026 7.992 -12.772 1.00 95.94 193 ILE A CA 1
ATOM 1530 C C . ILE A 1 193 ? 5.261 8.086 -13.673 1.00 95.94 193 ILE A C 1
ATOM 1532 O O . ILE A 1 193 ? 6.360 7.776 -13.220 1.00 95.94 193 ILE A O 1
ATOM 1536 N N . LEU A 1 194 ? 5.094 8.569 -14.909 1.00 96.25 194 LEU A N 1
ATOM 1537 C CA . LEU A 1 194 ? 6.197 8.743 -15.852 1.00 96.25 194 LEU A CA 1
ATOM 1538 C C . LEU A 1 194 ? 7.230 9.751 -15.326 1.00 96.25 194 LEU A C 1
ATOM 1540 O O . LEU A 1 194 ? 8.419 9.452 -15.302 1.00 96.25 194 LEU A O 1
ATOM 1544 N N . GLY A 1 195 ? 6.777 10.906 -14.828 1.00 96.38 195 GLY A N 1
ATOM 1545 C CA . GLY A 1 195 ? 7.661 11.930 -14.270 1.00 96.38 195 GLY A CA 1
ATOM 1546 C C . GLY A 1 195 ? 8.421 11.469 -13.023 1.00 96.38 195 GLY A C 1
ATOM 1547 O O . GLY A 1 195 ? 9.588 11.824 -12.854 1.00 96.38 195 GLY A O 1
ATOM 1548 N N . LEU A 1 196 ? 7.800 10.648 -12.168 1.00 96.06 196 LEU A N 1
ATOM 1549 C CA . LEU A 1 196 ? 8.483 10.021 -11.035 1.00 96.06 196 LEU A CA 1
ATOM 1550 C C . LEU A 1 196 ? 9.561 9.040 -11.514 1.00 96.06 196 LEU A C 1
ATOM 1552 O O . LEU A 1 196 ? 10.693 9.123 -11.048 1.00 96.06 196 LEU A O 1
ATOM 1556 N N . ALA A 1 197 ? 9.234 8.161 -12.464 1.00 96.19 197 ALA A N 1
ATOM 1557 C CA . ALA A 1 197 ? 10.192 7.215 -13.035 1.00 96.19 197 ALA A CA 1
ATOM 1558 C C . ALA A 1 197 ? 11.408 7.931 -13.649 1.00 96.19 197 ALA A C 1
ATOM 1560 O O . ALA A 1 197 ? 12.544 7.597 -13.325 1.00 96.19 197 ALA A O 1
ATOM 1561 N N . GLN A 1 198 ? 11.175 8.979 -14.444 1.00 96.88 198 GLN A N 1
ATOM 1562 C CA . GLN A 1 198 ? 12.232 9.814 -15.026 1.00 96.88 198 GLN A CA 1
ATOM 1563 C C . GLN A 1 198 ? 13.085 10.492 -13.953 1.00 96.88 198 GLN A C 1
ATOM 1565 O O . GLN A 1 198 ? 14.307 10.444 -14.017 1.00 96.88 198 GLN A O 1
ATOM 1570 N N . SER A 1 199 ? 12.460 11.051 -12.914 1.00 96.25 199 SER A N 1
ATOM 1571 C CA . SER A 1 199 ? 13.186 11.691 -11.811 1.00 96.25 199 SER A CA 1
ATOM 1572 C C . SER A 1 199 ? 14.087 10.710 -11.051 1.00 96.25 199 SER A C 1
ATOM 1574 O O . SER A 1 199 ? 15.137 11.112 -10.554 1.00 96.25 199 SER A O 1
ATOM 1576 N N . VAL A 1 200 ? 13.696 9.435 -10.954 1.00 95.44 200 VAL A N 1
ATOM 1577 C CA . VAL A 1 200 ? 14.530 8.384 -10.352 1.00 95.44 200 VAL A CA 1
ATOM 1578 C C . VAL A 1 200 ? 15.694 8.021 -11.274 1.00 95.44 200 VAL A C 1
ATOM 1580 O O . VAL A 1 200 ? 16.836 8.022 -10.823 1.00 95.44 200 VAL A O 1
ATOM 1583 N N . VAL A 1 201 ? 15.431 7.781 -12.563 1.00 95.81 201 VAL A N 1
ATOM 1584 C CA . VAL A 1 201 ? 16.464 7.422 -13.556 1.00 95.81 201 VAL A CA 1
ATOM 1585 C C . VAL A 1 201 ? 17.503 8.536 -13.729 1.00 95.81 201 VAL A C 1
ATOM 1587 O O . VAL A 1 201 ? 18.695 8.267 -13.824 1.00 95.81 201 VAL A O 1
ATOM 1590 N N . GLU A 1 202 ? 17.072 9.796 -13.707 1.00 95.88 202 GLU A N 1
ATOM 1591 C CA . GLU A 1 202 ? 17.947 10.975 -13.781 1.00 95.88 202 GLU A CA 1
ATOM 1592 C C . GLU A 1 202 ? 18.689 11.264 -12.461 1.00 95.88 202 GLU A C 1
ATOM 1594 O O . GLU A 1 202 ? 19.476 12.205 -12.385 1.00 95.88 202 GLU A O 1
ATOM 1599 N N . GLY A 1 203 ? 18.424 10.502 -11.394 1.00 93.75 203 GLY A N 1
ATOM 1600 C CA . GLY A 1 203 ? 19.060 10.670 -10.086 1.00 93.75 203 GLY A CA 1
ATOM 1601 C C . GLY A 1 203 ? 18.555 11.863 -9.265 1.00 93.75 203 GLY A C 1
ATOM 1602 O O . GLY A 1 203 ? 19.074 12.109 -8.176 1.00 93.75 203 GLY A O 1
ATOM 1603 N N . ARG A 1 204 ? 17.520 12.580 -9.729 1.00 93.62 204 ARG A N 1
ATOM 1604 C CA . ARG A 1 204 ? 16.861 13.657 -8.964 1.00 93.62 204 ARG A CA 1
ATOM 1605 C C . ARG A 1 204 ? 16.195 13.127 -7.694 1.00 93.62 204 ARG A C 1
ATOM 1607 O O . ARG A 1 204 ? 16.174 13.818 -6.681 1.00 93.62 204 ARG A O 1
ATOM 1614 N N . ILE A 1 205 ? 15.675 11.899 -7.738 1.00 92.81 205 ILE A N 1
ATOM 1615 C CA . ILE A 1 205 ? 15.116 11.193 -6.581 1.00 92.81 205 ILE A CA 1
ATOM 1616 C C . ILE A 1 205 ? 15.923 9.919 -6.341 1.00 92.81 205 ILE A C 1
ATOM 1618 O O . ILE A 1 205 ? 15.857 8.970 -7.118 1.00 92.81 205 ILE A O 1
ATOM 1622 N N . ASN A 1 206 ? 16.644 9.868 -5.221 1.00 90.44 206 ASN A N 1
ATOM 1623 C CA . ASN A 1 206 ? 17.382 8.679 -4.808 1.00 90.44 206 ASN A CA 1
ATOM 1624 C C . ASN A 1 206 ? 16.558 7.860 -3.800 1.00 90.44 206 ASN A C 1
ATOM 1626 O O . ASN A 1 206 ? 16.487 8.203 -2.618 1.00 90.44 206 ASN A O 1
ATOM 1630 N N . LEU A 1 207 ? 15.941 6.774 -4.277 1.00 87.94 207 LEU A N 1
ATOM 1631 C CA . LEU A 1 207 ? 15.081 5.904 -3.463 1.00 87.94 207 LEU A CA 1
ATOM 1632 C C . LEU A 1 207 ? 15.848 5.184 -2.348 1.00 87.94 207 LEU A C 1
ATOM 1634 O O . LEU A 1 207 ? 15.336 5.072 -1.239 1.00 87.94 207 LEU A O 1
ATOM 1638 N N . LYS A 1 208 ? 17.083 4.746 -2.619 1.00 84.31 208 LYS A N 1
ATOM 1639 C CA . LYS A 1 208 ? 17.918 4.063 -1.624 1.00 84.31 208 LYS A CA 1
ATOM 1640 C C . LYS A 1 208 ? 18.266 5.003 -0.474 1.00 84.31 208 LYS A C 1
ATOM 1642 O O . LYS A 1 208 ? 18.098 4.650 0.683 1.00 84.31 208 LYS A O 1
ATOM 1647 N N . LYS A 1 209 ? 18.659 6.236 -0.798 1.00 85.31 209 LYS A N 1
ATOM 1648 C CA . LYS A 1 209 ? 18.921 7.278 0.198 1.00 85.31 209 LYS A CA 1
ATOM 1649 C C . LYS A 1 209 ? 17.667 7.622 0.999 1.00 85.31 209 LYS A C 1
ATOM 1651 O O . LYS A 1 209 ? 17.767 7.853 2.195 1.00 85.31 209 LYS A O 1
ATOM 1656 N N . LEU A 1 210 ? 16.497 7.661 0.355 1.00 84.25 210 LEU A N 1
ATOM 1657 C CA . LEU A 1 210 ? 15.229 7.889 1.049 1.00 84.25 210 LEU A CA 1
ATOM 1658 C C . LEU A 1 210 ? 14.963 6.791 2.088 1.00 84.25 210 LEU A C 1
ATOM 1660 O O . LEU A 1 210 ? 14.591 7.113 3.207 1.00 84.25 210 LEU A O 1
ATOM 1664 N N . GLU A 1 211 ? 15.195 5.527 1.733 1.00 81.00 211 GLU A N 1
ATOM 1665 C CA . GLU A 1 211 ? 15.067 4.373 2.632 1.00 81.00 211 GLU A CA 1
ATOM 1666 C C . GLU A 1 211 ? 16.128 4.379 3.750 1.00 81.00 211 GLU A C 1
ATOM 1668 O O . GLU A 1 211 ? 15.794 4.163 4.911 1.00 81.00 211 GLU A O 1
ATOM 1673 N N . GLU A 1 212 ? 17.382 4.719 3.440 1.00 80.12 212 GLU A N 1
ATOM 1674 C CA . GLU A 1 212 ? 18.467 4.876 4.424 1.00 80.12 212 GLU A CA 1
ATOM 1675 C C . GLU A 1 212 ? 18.188 6.015 5.419 1.00 80.12 212 GLU A C 1
ATOM 1677 O O . GLU A 1 212 ? 18.402 5.856 6.620 1.00 80.12 212 GLU A O 1
ATOM 1682 N N . ASP A 1 213 ? 17.658 7.147 4.944 1.00 76.75 213 ASP A N 1
ATOM 1683 C CA . ASP A 1 213 ? 17.256 8.288 5.776 1.00 76.75 213 ASP A CA 1
ATOM 1684 C C . ASP A 1 213 ? 16.056 7.958 6.693 1.00 76.75 213 ASP A C 1
ATOM 1686 O O . ASP A 1 213 ? 15.835 8.669 7.673 1.00 76.75 213 ASP A O 1
ATOM 1690 N N . CYS A 1 214 ? 15.302 6.885 6.413 1.00 70.75 214 CYS A N 1
ATOM 1691 C CA . CYS A 1 214 ? 14.276 6.349 7.320 1.00 70.75 214 CYS A CA 1
ATOM 1692 C C . CYS A 1 214 ? 14.864 5.515 8.472 1.00 70.75 214 CYS A C 1
ATOM 1694 O O . CYS A 1 214 ? 14.112 5.086 9.342 1.00 70.75 214 CYS A O 1
ATOM 1696 N N . GLY A 1 215 ? 16.174 5.247 8.463 1.00 61.12 215 GLY A N 1
ATOM 1697 C CA . GLY A 1 215 ? 16.833 4.213 9.259 1.00 61.12 215 GLY A CA 1
ATOM 1698 C C . GLY A 1 215 ? 16.520 4.188 10.764 1.00 61.12 215 GLY A C 1
ATOM 1699 O O . GLY A 1 215 ? 16.574 5.212 11.437 1.00 61.12 215 GLY A O 1
ATOM 1700 N N . ARG A 1 216 ? 16.284 2.953 11.247 1.00 56.53 216 ARG A N 1
ATOM 1701 C CA . ARG A 1 216 ? 16.168 2.381 12.615 1.00 56.53 216 ARG A CA 1
ATOM 1702 C C . ARG A 1 216 ? 15.306 3.087 13.668 1.00 56.53 216 ARG A C 1
ATOM 1704 O O . ARG A 1 216 ? 14.552 2.385 14.332 1.00 56.53 216 ARG A O 1
ATOM 1711 N N . ASP A 1 217 ? 15.353 4.409 13.777 1.00 59.75 217 ASP A N 1
ATOM 1712 C CA . ASP A 1 217 ? 14.644 5.158 14.813 1.00 59.75 217 ASP A CA 1
ATOM 1713 C C . ASP A 1 217 ? 13.562 6.039 14.179 1.00 59.75 217 ASP A C 1
ATOM 1715 O O . ASP A 1 217 ? 13.843 7.059 13.530 1.00 59.75 217 ASP A O 1
ATOM 1719 N N . ALA A 1 218 ? 12.300 5.661 14.395 1.00 65.69 218 ALA A N 1
ATOM 1720 C CA . ALA A 1 218 ? 11.115 6.402 13.967 1.00 65.69 218 ALA A CA 1
ATOM 1721 C C . ALA A 1 218 ? 10.919 7.683 14.808 1.00 65.69 218 ALA A C 1
ATOM 1723 O O . ALA A 1 218 ? 9.931 7.853 15.519 1.00 65.69 218 ALA A O 1
ATOM 1724 N N . SER A 1 219 ? 11.885 8.602 14.748 1.00 80.19 219 SER A N 1
ATOM 1725 C CA . SER A 1 219 ? 11.816 9.890 15.438 1.00 80.19 219 SER A CA 1
ATOM 1726 C C . SER A 1 219 ? 10.944 10.895 14.679 1.00 80.19 219 SER A C 1
ATOM 1728 O O . SER A 1 219 ? 10.850 10.876 13.448 1.00 80.19 219 SER A O 1
ATOM 1730 N N . LEU A 1 220 ? 10.353 11.844 15.411 1.00 84.25 220 LEU A N 1
ATOM 1731 C CA . LEU A 1 220 ? 9.562 12.929 14.822 1.00 84.25 220 LEU A CA 1
ATOM 1732 C C . LEU A 1 220 ? 10.394 13.812 13.871 1.00 84.25 220 LEU A C 1
ATOM 1734 O O . LEU A 1 220 ? 9.882 14.298 12.864 1.00 84.25 220 LEU A O 1
ATOM 1738 N N . SER A 1 221 ? 11.686 13.994 14.161 1.00 86.56 221 SER A N 1
ATOM 1739 C CA . SER A 1 221 ? 12.607 14.752 13.302 1.00 86.56 221 SER A CA 1
ATOM 1740 C C . SER A 1 221 ? 12.806 14.064 11.946 1.00 86.56 221 SER A C 1
ATOM 1742 O O . SER A 1 221 ? 12.652 14.697 10.897 1.00 86.56 221 SER A O 1
ATOM 1744 N N . ASN A 1 222 ? 13.052 12.746 11.958 1.00 86.88 222 ASN A N 1
ATOM 1745 C CA . ASN A 1 222 ? 13.170 11.950 10.734 1.00 86.88 222 ASN A CA 1
ATOM 1746 C C . ASN A 1 222 ? 11.875 12.000 9.923 1.00 86.88 222 ASN A C 1
ATOM 1748 O O . ASN A 1 222 ? 11.917 12.253 8.717 1.00 86.88 222 ASN A O 1
ATOM 1752 N N . TYR A 1 223 ? 10.728 11.855 10.592 1.00 90.44 223 TYR A N 1
ATOM 1753 C CA . TYR A 1 223 ? 9.423 11.987 9.952 1.00 90.44 223 TYR A CA 1
ATOM 1754 C C . TYR A 1 223 ? 9.280 13.317 9.205 1.00 90.44 223 TYR A C 1
ATOM 1756 O O . TYR A 1 223 ? 8.949 13.308 8.021 1.00 90.44 223 TYR A O 1
ATOM 1764 N N . MET A 1 224 ? 9.554 14.454 9.858 1.00 90.81 224 MET A N 1
ATOM 1765 C CA . MET A 1 224 ? 9.384 15.776 9.240 1.00 90.81 224 MET A CA 1
ATOM 1766 C C . MET A 1 224 ? 10.268 15.942 8.001 1.00 90.81 224 MET A C 1
ATOM 1768 O O . MET A 1 224 ? 9.768 16.341 6.950 1.00 90.81 224 MET A O 1
ATOM 1772 N N . LYS A 1 225 ? 11.544 15.549 8.095 1.00 90.81 225 LYS A N 1
ATOM 1773 C CA . LYS A 1 225 ? 12.511 15.602 6.988 1.00 90.81 225 LYS A CA 1
ATOM 1774 C C . LYS A 1 225 ? 12.059 14.767 5.784 1.00 90.81 225 LYS A C 1
ATOM 1776 O O . LYS A 1 225 ? 12.138 15.221 4.644 1.00 90.81 225 LYS A O 1
ATOM 1781 N N . ILE A 1 226 ? 11.591 13.539 6.015 1.00 90.81 226 ILE A N 1
ATOM 1782 C CA . ILE A 1 226 ? 11.132 12.648 4.938 1.00 90.81 226 ILE A CA 1
ATOM 1783 C C . ILE A 1 226 ? 9.821 13.170 4.348 1.00 90.81 226 ILE A C 1
ATOM 1785 O O . ILE A 1 226 ? 9.660 13.214 3.132 1.00 90.81 226 ILE A O 1
ATOM 1789 N N . ASN A 1 227 ? 8.894 13.604 5.196 1.00 93.75 227 ASN A N 1
ATOM 1790 C CA . ASN A 1 227 ? 7.599 14.139 4.797 1.00 93.75 227 ASN A CA 1
ATOM 1791 C C . ASN A 1 227 ? 7.724 15.412 3.938 1.00 93.75 227 ASN A C 1
ATOM 1793 O O . ASN A 1 227 ? 6.954 15.572 2.990 1.00 93.75 227 ASN A O 1
ATOM 1797 N N . GLU A 1 228 ? 8.694 16.281 4.233 1.00 92.94 228 GLU A N 1
ATOM 1798 C CA . GLU A 1 228 ? 9.032 17.452 3.415 1.00 92.94 228 GLU A CA 1
ATOM 1799 C C . GLU A 1 228 ? 9.537 17.035 2.029 1.00 92.94 228 GLU A C 1
ATOM 1801 O O . GLU A 1 228 ? 8.929 17.408 1.027 1.00 92.94 228 GLU A O 1
ATOM 1806 N N . ARG A 1 229 ? 10.547 16.157 1.965 1.00 91.50 229 ARG A N 1
ATOM 1807 C CA . ARG A 1 229 ? 11.090 15.638 0.695 1.00 91.50 229 ARG A CA 1
ATOM 1808 C C . ARG A 1 229 ? 10.045 14.929 -0.157 1.00 91.50 229 ARG A C 1
ATOM 1810 O O . ARG A 1 229 ? 9.990 15.114 -1.367 1.00 91.50 229 ARG A O 1
ATOM 1817 N N . LEU A 1 230 ? 9.186 14.121 0.464 1.00 93.38 230 LEU A N 1
ATOM 1818 C CA . LEU A 1 230 ? 8.068 13.489 -0.233 1.00 93.38 230 LEU A CA 1
ATOM 1819 C C . LEU A 1 230 ? 7.101 14.534 -0.802 1.00 93.38 230 LEU A C 1
ATOM 1821 O O . LEU A 1 230 ? 6.501 14.289 -1.841 1.00 93.38 230 LEU A O 1
ATOM 1825 N N . GLY A 1 231 ? 6.944 15.687 -0.147 1.00 94.19 231 GLY A N 1
ATOM 1826 C CA . GLY A 1 231 ? 6.095 16.785 -0.610 1.00 94.19 231 GLY A CA 1
ATOM 1827 C C . GLY A 1 231 ? 6.599 17.482 -1.874 1.00 94.19 231 GLY A C 1
ATOM 1828 O O . GLY A 1 231 ? 5.790 18.065 -2.593 1.00 94.19 231 GLY A O 1
ATOM 1829 N N . GLU A 1 232 ? 7.893 17.382 -2.180 1.00 92.69 232 GLU A N 1
ATOM 1830 C CA . GLU A 1 232 ? 8.488 17.913 -3.414 1.00 92.69 232 GLU A CA 1
ATOM 1831 C C . GLU A 1 232 ? 8.135 17.059 -4.645 1.00 92.69 232 GLU A C 1
ATOM 1833 O O . GLU A 1 232 ? 8.237 17.511 -5.787 1.00 92.69 232 GLU A O 1
ATOM 1838 N N . ILE A 1 233 ? 7.679 15.818 -4.434 1.00 93.5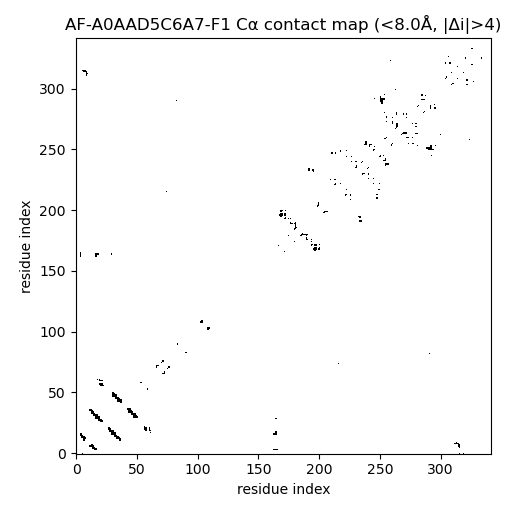0 233 ILE A N 1
ATOM 1839 C CA . ILE A 1 233 ? 7.342 14.891 -5.513 1.00 93.50 233 ILE A CA 1
ATOM 1840 C C . ILE A 1 233 ? 5.947 15.212 -6.062 1.00 93.50 233 ILE A C 1
ATOM 1842 O O . ILE A 1 233 ? 4.930 15.152 -5.365 1.00 93.50 233 ILE A O 1
ATOM 1846 N N . ASN A 1 234 ? 5.860 15.490 -7.365 1.00 92.81 234 ASN A N 1
ATOM 1847 C CA . ASN A 1 234 ? 4.580 15.762 -8.015 1.00 92.81 234 ASN A CA 1
ATOM 1848 C C . ASN A 1 234 ? 3.599 14.582 -7.850 1.00 92.81 234 ASN A C 1
ATOM 1850 O O . ASN A 1 234 ? 3.861 13.455 -8.268 1.00 92.81 234 ASN A O 1
ATOM 1854 N N . GLY A 1 235 ? 2.430 14.858 -7.268 1.00 91.06 235 GLY A N 1
ATOM 1855 C CA . GLY A 1 235 ? 1.404 13.859 -6.969 1.00 91.06 235 GLY A CA 1
ATOM 1856 C C . GLY A 1 235 ? 1.401 13.357 -5.525 1.00 91.06 235 GLY A C 1
ATOM 1857 O O . GLY A 1 235 ? 0.462 12.650 -5.146 1.00 91.06 235 GLY A O 1
ATOM 1858 N N . PHE A 1 236 ? 2.379 13.753 -4.709 1.00 94.00 236 PHE A N 1
ATOM 1859 C CA . PHE A 1 236 ? 2.479 13.376 -3.301 1.00 94.00 236 PHE A CA 1
ATOM 1860 C C . PHE A 1 236 ? 1.815 14.430 -2.406 1.00 94.00 236 PHE A C 1
ATOM 1862 O O . PHE A 1 236 ? 2.451 15.167 -1.657 1.00 94.00 236 PHE A O 1
ATOM 1869 N N . GLY A 1 237 ? 0.484 14.491 -2.481 1.00 92.88 237 GLY A N 1
ATOM 1870 C CA . GLY A 1 237 ? -0.318 15.266 -1.531 1.00 92.88 237 GLY A CA 1
ATOM 1871 C C . GLY A 1 237 ? -0.351 14.628 -0.131 1.00 92.88 237 GLY A C 1
ATOM 1872 O O . GLY A 1 237 ? 0.111 13.496 0.034 1.00 92.88 237 GLY A O 1
ATOM 1873 N N . PRO A 1 238 ? -0.958 15.296 0.871 1.00 91.31 238 PRO A N 1
ATOM 1874 C CA . PRO A 1 238 ? -0.972 14.835 2.265 1.00 91.31 238 PRO A CA 1
ATOM 1875 C C . PRO A 1 238 ? -1.410 13.374 2.444 1.00 91.31 238 PRO A C 1
ATOM 1877 O O . PRO A 1 238 ? -0.770 12.622 3.173 1.00 91.31 238 PRO A O 1
ATOM 1880 N N . PHE A 1 239 ? -2.446 12.951 1.713 1.00 90.31 239 PHE A N 1
ATOM 1881 C CA . PHE A 1 239 ? -2.925 11.568 1.716 1.00 90.31 239 PHE A CA 1
ATOM 1882 C C . PHE A 1 239 ? -1.863 10.569 1.229 1.00 90.31 239 PHE A C 1
ATOM 1884 O O . PHE A 1 239 ? -1.574 9.585 1.909 1.00 90.31 239 PHE A O 1
ATOM 1891 N N . THR A 1 240 ? -1.258 10.826 0.065 1.00 92.62 240 THR A N 1
ATOM 1892 C CA . THR A 1 240 ? -0.220 9.959 -0.510 1.00 92.62 240 THR A CA 1
ATOM 1893 C C . THR A 1 240 ? 0.972 9.851 0.433 1.00 92.62 240 THR A C 1
ATOM 1895 O O . THR A 1 240 ? 1.445 8.749 0.695 1.00 92.62 240 THR A O 1
ATOM 1898 N N . ARG A 1 241 ? 1.429 10.981 0.989 1.00 93.88 241 ARG A N 1
ATOM 1899 C CA . ARG A 1 241 ? 2.578 10.999 1.901 1.00 93.88 241 ARG A CA 1
ATOM 1900 C C . ARG A 1 241 ? 2.311 10.204 3.171 1.00 93.88 241 ARG A C 1
ATOM 1902 O O . ARG A 1 241 ? 3.160 9.408 3.540 1.00 93.88 241 ARG A O 1
ATOM 1909 N N . ALA A 1 242 ? 1.142 10.363 3.795 1.00 92.44 242 ALA A N 1
ATOM 1910 C CA . ALA A 1 242 ? 0.795 9.620 5.007 1.00 92.44 242 ALA A CA 1
ATOM 1911 C C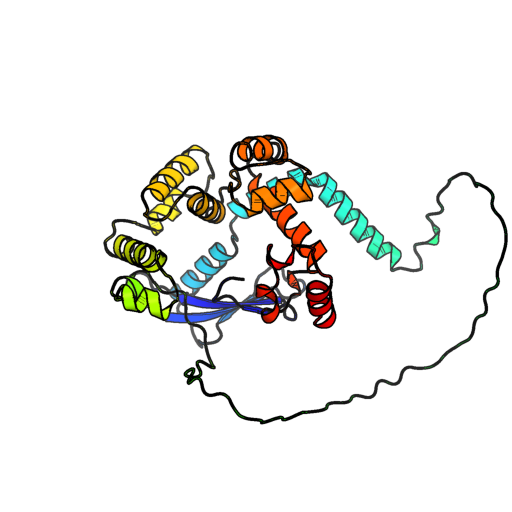 . ALA A 1 242 ? 0.821 8.097 4.776 1.00 92.44 242 ALA A C 1
ATOM 1913 O O . ALA A 1 242 ? 1.383 7.365 5.583 1.00 92.44 242 ALA A O 1
ATOM 1914 N N . ASN A 1 243 ? 0.303 7.623 3.636 1.00 91.00 243 ASN A N 1
ATOM 1915 C CA . ASN A 1 243 ? 0.359 6.200 3.281 1.00 91.00 243 ASN A CA 1
ATOM 1916 C C . ASN A 1 243 ? 1.793 5.710 3.028 1.00 91.00 243 ASN A C 1
ATOM 1918 O O . ASN A 1 243 ? 2.154 4.621 3.461 1.00 91.00 243 ASN A O 1
ATOM 1922 N N . VAL A 1 244 ? 2.623 6.508 2.350 1.00 91.50 244 VAL A N 1
ATOM 1923 C CA . VAL A 1 244 ? 4.036 6.164 2.127 1.00 91.50 244 VAL A CA 1
ATOM 1924 C C . VAL A 1 244 ? 4.801 6.122 3.450 1.00 91.50 244 VAL A C 1
ATOM 1926 O O . VAL A 1 244 ? 5.524 5.166 3.697 1.00 91.50 244 VAL A O 1
ATOM 1929 N N . LEU A 1 245 ? 4.613 7.113 4.321 1.00 91.25 245 LEU A N 1
ATOM 1930 C CA . LEU A 1 245 ? 5.271 7.192 5.628 1.00 91.25 245 LEU A CA 1
ATOM 1931 C C . LEU A 1 245 ? 4.848 6.040 6.546 1.00 91.25 245 LEU A C 1
ATOM 1933 O O . LEU A 1 245 ? 5.696 5.463 7.221 1.00 91.25 245 LEU A O 1
ATOM 1937 N N . MET A 1 246 ? 3.582 5.630 6.497 1.00 89.62 246 MET A N 1
ATOM 1938 C CA . MET A 1 246 ? 3.119 4.414 7.165 1.00 89.62 246 MET A CA 1
ATOM 1939 C C . MET A 1 246 ? 3.854 3.170 6.654 1.00 89.62 246 MET A C 1
ATOM 1941 O O . MET A 1 246 ? 4.386 2.403 7.453 1.00 89.62 246 MET A O 1
ATOM 1945 N N . CYS A 1 247 ? 3.986 3.006 5.332 1.00 86.81 247 CYS A N 1
ATOM 1946 C CA . CYS A 1 247 ? 4.775 1.915 4.750 1.00 86.81 247 CYS A CA 1
ATOM 1947 C C . CYS A 1 247 ? 6.261 1.967 5.145 1.00 86.81 247 CYS A C 1
ATOM 1949 O O . CYS A 1 247 ? 6.932 0.937 5.084 1.00 86.81 247 CYS A O 1
ATOM 1951 N N . LEU A 1 248 ? 6.764 3.129 5.573 1.00 85.44 248 LEU A N 1
ATOM 1952 C CA . LEU A 1 248 ? 8.116 3.341 6.100 1.00 85.44 248 LEU A CA 1
ATOM 1953 C C . LEU A 1 248 ? 8.207 3.181 7.632 1.00 85.44 248 LEU A C 1
ATOM 1955 O O . LEU A 1 248 ? 9.289 3.324 8.184 1.00 85.44 248 LEU A O 1
ATOM 1959 N N . GLY A 1 249 ? 7.109 2.837 8.317 1.00 85.19 249 GLY A N 1
ATOM 1960 C CA . GLY A 1 249 ? 7.080 2.535 9.756 1.00 85.19 249 GLY A CA 1
ATOM 1961 C C . GLY A 1 249 ? 6.650 3.702 10.647 1.00 85.19 249 GLY A C 1
ATOM 1962 O O . GLY A 1 249 ? 6.692 3.591 11.868 1.00 85.19 249 GLY A O 1
ATOM 1963 N N . PHE A 1 250 ? 6.207 4.822 10.070 1.00 89.06 250 PHE A N 1
ATOM 1964 C CA . PHE A 1 250 ? 5.685 5.947 10.842 1.00 89.06 250 PHE A CA 1
ATOM 1965 C C . PHE A 1 250 ? 4.181 5.795 11.073 1.00 89.06 250 PHE A C 1
ATOM 1967 O O . PHE A 1 250 ? 3.368 6.103 10.202 1.00 89.06 250 PHE A O 1
ATOM 1974 N N . TYR A 1 251 ? 3.809 5.363 12.276 1.00 90.94 251 TYR A N 1
ATOM 1975 C CA . TYR A 1 251 ? 2.415 5.071 12.630 1.00 90.94 251 TYR A CA 1
ATOM 1976 C C . TYR A 1 251 ? 1.687 6.198 13.364 1.00 90.94 251 TYR A C 1
ATOM 1978 O O . TYR A 1 251 ? 0.517 6.053 13.708 1.00 90.94 251 TYR A O 1
ATOM 1986 N N . HIS A 1 252 ? 2.336 7.338 13.584 1.00 91.62 252 HIS A N 1
ATOM 1987 C CA . HIS A 1 252 ? 1.765 8.402 14.408 1.00 91.62 252 HIS A CA 1
ATOM 1988 C C . HIS A 1 252 ? 0.767 9.305 13.668 1.00 91.62 252 HIS A C 1
ATOM 1990 O O . HIS A 1 252 ? 0.180 10.203 14.270 1.00 91.62 252 HIS A O 1
ATOM 1996 N N . VAL A 1 253 ? 0.556 9.083 12.365 1.00 92.88 253 VAL A N 1
ATOM 1997 C CA . VAL A 1 253 ? -0.350 9.882 11.530 1.00 92.88 253 VAL A CA 1
ATOM 1998 C C . VAL A 1 253 ? -1.404 9.002 10.875 1.00 92.88 253 VAL A C 1
ATOM 2000 O O . VAL A 1 253 ? -1.087 8.074 10.137 1.00 92.88 253 VAL A O 1
ATOM 2003 N N . ILE A 1 254 ? -2.673 9.354 11.088 1.00 94.38 254 ILE A N 1
ATOM 2004 C CA . ILE A 1 254 ? -3.817 8.770 10.383 1.00 94.38 254 ILE A CA 1
ATOM 2005 C C . ILE A 1 254 ? -4.171 9.667 9.183 1.00 94.38 254 ILE A C 1
ATOM 2007 O O . ILE A 1 254 ? -4.386 10.869 9.368 1.00 94.38 254 ILE A O 1
ATOM 2011 N N . PRO A 1 255 ? -4.238 9.131 7.947 1.00 92.44 255 PRO A N 1
ATOM 2012 C CA . PRO A 1 255 ? -4.631 9.905 6.776 1.00 92.44 255 PRO A CA 1
ATOM 2013 C C . PRO A 1 255 ? -6.030 10.504 6.941 1.00 92.44 255 PRO A C 1
ATOM 2015 O O . PRO A 1 255 ? -6.975 9.812 7.307 1.00 92.44 255 PRO A O 1
ATOM 2018 N N . SER A 1 256 ? -6.187 11.787 6.621 1.00 91.00 256 SER A N 1
ATOM 2019 C CA . SER A 1 256 ? -7.491 12.454 6.656 1.00 91.00 256 SER A CA 1
ATOM 2020 C C . SER A 1 256 ? -8.224 12.321 5.319 1.00 91.00 256 SER A C 1
ATOM 2022 O O . SER A 1 256 ? -8.226 13.251 4.512 1.00 91.00 256 SER A O 1
ATOM 2024 N N . ASP A 1 257 ? -8.814 11.156 5.057 1.00 90.81 257 ASP A N 1
ATOM 2025 C CA . ASP A 1 257 ? -9.520 10.862 3.807 1.00 90.81 257 ASP A CA 1
ATOM 2026 C C . ASP A 1 257 ? -11.010 10.525 4.016 1.00 90.81 257 ASP A C 1
ATOM 2028 O O . ASP A 1 257 ? -11.567 10.635 5.113 1.00 90.81 257 ASP A O 1
ATOM 2032 N N . SER A 1 258 ? -11.688 10.150 2.929 1.00 91.19 258 SER A N 1
ATOM 2033 C CA . SER A 1 258 ? -13.102 9.775 2.975 1.00 91.19 258 SER A CA 1
ATOM 2034 C C . SER A 1 258 ? -13.374 8.508 3.784 1.00 91.19 258 SER A C 1
ATOM 2036 O O . SER A 1 258 ? -14.491 8.346 4.272 1.00 91.19 258 SER A O 1
ATOM 2038 N N . GLU A 1 259 ? -12.399 7.605 3.884 1.00 91.81 259 GLU A N 1
ATOM 2039 C CA . GLU A 1 259 ? -12.553 6.355 4.618 1.00 91.81 259 GLU A CA 1
ATOM 2040 C C . GLU A 1 259 ? -12.384 6.607 6.122 1.00 91.81 259 GLU A C 1
ATOM 2042 O O . GLU A 1 259 ? -13.260 6.272 6.915 1.00 91.81 259 GLU A O 1
ATOM 2047 N N . THR A 1 260 ? -11.392 7.399 6.516 1.00 94.06 260 THR A N 1
ATOM 2048 C CA . THR A 1 260 ? -11.269 7.882 7.891 1.00 94.06 260 THR A CA 1
ATOM 2049 C C . THR A 1 260 ? -12.531 8.626 8.335 1.00 94.06 260 THR A C 1
ATOM 2051 O O . THR A 1 260 ? -13.076 8.334 9.396 1.00 94.06 260 THR A O 1
ATOM 2054 N N . LEU A 1 261 ? -13.090 9.515 7.502 1.00 94.38 261 LEU A N 1
ATOM 2055 C CA . LEU A 1 261 ? -14.375 10.165 7.806 1.00 94.38 261 LEU A CA 1
ATOM 2056 C C . LEU A 1 261 ? -15.517 9.162 7.999 1.00 94.38 261 LEU A C 1
ATOM 2058 O O . LEU A 1 261 ? -16.325 9.318 8.917 1.00 94.38 261 LEU A O 1
ATOM 2062 N N . ARG A 1 262 ? -15.623 8.152 7.126 1.00 92.94 262 ARG A N 1
ATOM 2063 C CA . ARG A 1 262 ? -16.668 7.127 7.234 1.00 92.94 262 ARG A CA 1
ATOM 2064 C C . ARG A 1 262 ? -16.512 6.356 8.540 1.00 92.94 262 ARG A C 1
ATOM 2066 O O . ARG A 1 262 ? -17.505 6.195 9.244 1.00 92.94 262 ARG A O 1
ATOM 2073 N N . HIS A 1 263 ? -15.300 5.912 8.856 1.00 94.06 263 HIS A N 1
ATOM 2074 C CA . HIS A 1 263 ? -14.994 5.148 10.061 1.00 94.06 263 HIS A CA 1
ATOM 2075 C C . HIS A 1 263 ? -15.342 5.913 11.332 1.00 94.06 263 HIS A C 1
ATOM 2077 O O . HIS A 1 263 ? -16.120 5.419 12.145 1.00 94.06 263 HIS A O 1
ATOM 2083 N N . LEU A 1 264 ? -14.872 7.158 11.463 1.00 95.00 264 LEU A N 1
ATOM 2084 C CA . LEU A 1 264 ? -15.180 7.996 12.627 1.00 95.00 264 LEU A CA 1
ATOM 2085 C C . LEU A 1 264 ? -16.693 8.187 12.812 1.00 95.00 264 LEU A C 1
ATOM 2087 O O . LEU A 1 264 ? -17.205 8.126 13.930 1.00 95.00 264 LEU A O 1
ATOM 2091 N N . ASN A 1 265 ? -17.429 8.371 11.717 1.00 93.75 265 ASN A N 1
ATOM 2092 C CA . ASN A 1 265 ? -18.873 8.576 11.781 1.00 93.75 265 ASN A CA 1
ATOM 2093 C C . ASN A 1 265 ? -19.655 7.284 12.072 1.00 93.75 265 ASN A C 1
ATOM 2095 O O . ASN A 1 265 ? -20.651 7.326 12.790 1.00 93.75 265 ASN A O 1
ATOM 2099 N N . GLN A 1 266 ? -19.240 6.141 11.516 1.00 90.19 266 GLN A N 1
ATOM 2100 C CA . GLN A 1 266 ? -19.980 4.877 11.629 1.00 90.19 266 GLN A CA 1
ATOM 2101 C C . GLN A 1 266 ? -19.616 4.061 12.869 1.00 90.19 266 GLN A C 1
ATOM 2103 O O . GLN A 1 266 ? -20.504 3.458 13.462 1.00 90.19 266 GLN A O 1
ATOM 2108 N N . VAL A 1 267 ? -18.338 4.034 13.246 1.00 90.12 267 VAL A N 1
ATOM 2109 C CA . VAL A 1 267 ? -17.831 3.215 14.358 1.00 90.12 267 VAL A CA 1
ATOM 2110 C C . VAL A 1 267 ? -17.792 4.020 15.651 1.00 90.12 267 VAL A C 1
ATOM 2112 O O . VAL A 1 267 ? -18.236 3.542 16.689 1.00 90.12 267 VAL A O 1
ATOM 2115 N N . HIS A 1 268 ? -17.352 5.279 15.583 1.00 92.69 268 HIS A N 1
ATOM 2116 C CA . HIS A 1 268 ? -17.218 6.145 16.763 1.00 92.69 268 HIS A CA 1
ATOM 2117 C C . HIS A 1 268 ? -18.401 7.101 16.970 1.00 92.69 268 HIS A C 1
ATOM 2119 O O . HIS A 1 268 ? -18.386 7.918 17.891 1.00 92.69 268 HIS A O 1
ATOM 2125 N N . GLY A 1 269 ? -19.428 7.033 16.112 1.00 91.69 269 GLY A N 1
ATOM 2126 C CA . GLY A 1 269 ? -20.634 7.863 16.214 1.00 91.69 269 GLY A CA 1
ATOM 2127 C C . GLY A 1 269 ? -20.373 9.370 16.113 1.00 91.69 269 GLY A C 1
ATOM 2128 O O . GLY A 1 269 ? -21.185 10.176 16.578 1.00 91.69 269 GLY A O 1
ATOM 2129 N N . LYS A 1 270 ? -19.230 9.774 15.546 1.00 92.75 270 LYS A N 1
ATOM 2130 C CA . LYS A 1 270 ? -18.872 11.183 15.379 1.00 92.75 270 LYS A CA 1
ATOM 2131 C C . LYS A 1 270 ? -19.709 11.846 14.282 1.00 92.75 270 LYS A C 1
ATOM 2133 O O . LYS A 1 270 ? -20.397 11.203 13.493 1.00 92.75 270 LYS A O 1
ATOM 2138 N N . LYS A 1 271 ? -19.650 13.179 14.249 1.00 92.88 271 LYS A N 1
ATOM 2139 C CA . LYS A 1 271 ? -20.134 14.013 13.136 1.00 92.88 271 LYS A CA 1
ATOM 2140 C C . LYS A 1 271 ? -18.944 14.715 12.487 1.00 92.88 271 LYS A C 1
ATOM 2142 O O . LYS A 1 271 ? -18.902 15.941 12.368 1.00 92.88 271 LYS A O 1
ATOM 2147 N N . SER A 1 272 ? -17.941 13.918 12.146 1.00 93.38 272 SER A N 1
ATOM 2148 C CA . SER A 1 272 ? -16.701 14.373 11.546 1.00 93.38 272 SER A CA 1
ATOM 2149 C C . SER A 1 272 ? -16.938 14.837 10.109 1.00 93.38 272 SER A C 1
ATOM 2151 O O . SER A 1 272 ? -17.698 14.258 9.328 1.00 93.38 272 SER A O 1
ATOM 2153 N N . THR A 1 273 ? -16.244 15.908 9.768 1.00 93.44 273 THR A N 1
ATOM 2154 C CA . THR A 1 273 ? -16.184 16.593 8.483 1.00 93.44 273 THR A CA 1
ATOM 2155 C C . THR A 1 273 ? -14.716 16.853 8.164 1.00 93.44 273 THR A C 1
ATOM 2157 O O . THR A 1 273 ? -13.862 16.796 9.045 1.00 93.44 273 THR A O 1
ATOM 2160 N N . ILE A 1 274 ? -14.409 17.232 6.923 1.00 89.06 274 ILE A N 1
ATOM 2161 C CA . ILE A 1 274 ? -13.033 17.569 6.515 1.00 89.06 274 ILE A CA 1
ATOM 2162 C C . ILE A 1 274 ? -12.401 18.635 7.435 1.00 89.06 274 ILE A C 1
ATOM 2164 O O . ILE A 1 274 ? -11.193 18.636 7.636 1.00 89.06 274 ILE A O 1
ATOM 2168 N N . LYS A 1 275 ? -13.209 19.525 8.029 1.00 90.56 275 LYS A N 1
ATOM 2169 C CA . LYS A 1 275 ? -12.721 20.625 8.874 1.00 90.56 275 LYS A CA 1
ATOM 2170 C C . LYS A 1 275 ? -12.290 20.194 10.279 1.00 90.56 275 LYS A C 1
ATOM 2172 O O . LYS A 1 275 ? -11.419 20.835 10.848 1.00 90.56 275 LYS A O 1
ATOM 2177 N N . ASN A 1 276 ? -12.915 19.167 10.854 1.00 93.94 276 ASN A N 1
ATOM 2178 C CA . ASN A 1 276 ? -12.698 18.758 12.251 1.00 93.94 276 ASN A CA 1
ATOM 2179 C C . ASN A 1 276 ? -12.153 17.331 12.397 1.00 93.94 276 ASN A C 1
ATOM 2181 O O . ASN A 1 276 ? -11.888 16.904 13.516 1.00 93.94 276 ASN A O 1
ATOM 2185 N N . ILE A 1 277 ? -11.942 16.615 11.289 1.00 94.62 277 ILE A N 1
ATOM 2186 C CA . ILE A 1 277 ? -11.455 15.234 11.292 1.00 94.62 277 ILE A CA 1
ATOM 2187 C C . ILE A 1 277 ? -10.175 15.062 12.114 1.00 94.62 277 ILE A C 1
ATOM 2189 O O . ILE A 1 277 ? -10.096 14.140 12.915 1.00 94.62 277 ILE A O 1
ATOM 2193 N N . GLN A 1 278 ? -9.213 15.981 11.993 1.00 93.75 278 GLN A N 1
ATOM 2194 C CA . GLN A 1 278 ? -7.949 15.884 12.722 1.00 93.75 278 GLN A CA 1
ATOM 2195 C C . GLN A 1 278 ? -8.149 15.989 14.239 1.00 93.75 278 GLN A C 1
ATOM 2197 O O . GLN A 1 278 ? -7.488 15.287 14.998 1.00 93.75 278 GLN A O 1
ATOM 2202 N N . GLN A 1 279 ? -9.088 16.829 14.680 1.00 95.19 279 GLN A N 1
ATOM 2203 C CA . GLN A 1 279 ? -9.416 16.966 16.096 1.00 95.19 279 GLN A CA 1
ATOM 2204 C C . GLN A 1 279 ? -10.090 15.700 16.631 1.00 95.19 279 GLN A C 1
ATOM 2206 O O . GLN A 1 279 ? -9.771 15.253 17.728 1.00 95.19 279 GLN A O 1
ATOM 2211 N N . ASP A 1 280 ? -11.015 15.115 15.867 1.00 96.19 280 ASP A N 1
ATOM 2212 C CA . ASP A 1 280 ? -11.669 13.865 16.263 1.00 96.19 280 ASP A CA 1
ATOM 2213 C C . ASP A 1 280 ? -10.683 12.690 16.296 1.00 96.19 280 ASP A C 1
ATOM 2215 O O . ASP A 1 280 ? -10.738 11.887 17.227 1.00 96.19 280 ASP A O 1
ATOM 2219 N N . ILE A 1 281 ? -9.756 12.627 15.333 1.00 96.19 281 ILE A N 1
ATOM 2220 C CA . ILE A 1 281 ? -8.651 11.661 15.327 1.00 96.19 281 ILE A CA 1
ATOM 2221 C C . ILE A 1 281 ? -7.832 11.791 16.611 1.00 96.19 281 ILE A C 1
ATOM 2223 O O . ILE A 1 281 ? -7.592 10.785 17.268 1.00 96.19 281 ILE A O 1
ATOM 2227 N N . GLU A 1 282 ? -7.437 13.006 16.994 1.00 96.00 282 GLU A N 1
ATOM 2228 C CA . GLU A 1 282 ? -6.638 13.230 18.203 1.00 96.00 282 GLU A CA 1
ATOM 2229 C C . GLU A 1 282 ? -7.391 12.802 19.470 1.00 96.00 282 GLU A C 1
ATOM 2231 O O . GLU A 1 282 ? -6.847 12.101 20.319 1.00 96.00 282 GLU A O 1
ATOM 2236 N N . VAL A 1 283 ? -8.678 13.146 19.572 1.00 96.50 283 VAL A N 1
ATOM 2237 C CA . VAL A 1 283 ? -9.520 12.775 20.722 1.00 96.50 283 VAL A CA 1
ATOM 2238 C C . VAL A 1 283 ? -9.663 11.257 20.870 1.00 96.50 283 VAL A C 1
ATOM 2240 O O . VAL A 1 283 ? -9.688 10.754 21.993 1.00 96.50 283 VAL A O 1
ATOM 2243 N N . ILE A 1 284 ? -9.792 10.525 19.762 1.00 95.81 284 ILE A N 1
ATOM 2244 C CA . ILE A 1 284 ? -10.021 9.073 19.786 1.00 95.81 284 ILE A CA 1
ATOM 2245 C C . ILE A 1 284 ? -8.698 8.316 19.902 1.00 95.81 284 ILE A C 1
ATOM 2247 O O . ILE A 1 284 ? -8.561 7.431 20.753 1.00 95.81 284 ILE A O 1
ATOM 2251 N N . TYR A 1 285 ? -7.730 8.667 19.056 1.00 96.75 285 TYR A N 1
ATOM 2252 C CA . TYR A 1 285 ? -6.520 7.885 18.852 1.00 96.75 285 TYR A CA 1
ATOM 2253 C C . TYR A 1 285 ? -5.261 8.480 19.482 1.00 96.75 285 TYR A C 1
ATOM 2255 O O . TYR A 1 285 ? -4.298 7.740 19.646 1.00 96.75 285 TYR A O 1
ATOM 2263 N N . GLY A 1 286 ? -5.238 9.756 19.884 1.00 95.56 286 GLY A N 1
ATOM 2264 C CA . GLY A 1 286 ? -4.027 10.427 20.392 1.00 95.56 286 GLY A CA 1
ATOM 2265 C C . GLY A 1 286 ? -3.367 9.707 21.575 1.00 95.56 286 GLY A C 1
ATOM 2266 O O . GLY A 1 286 ? -2.145 9.609 21.653 1.00 95.56 286 GLY A O 1
ATOM 2267 N N . LYS A 1 287 ? -4.174 9.074 22.436 1.00 94.50 287 LYS A N 1
ATOM 2268 C CA . LYS A 1 287 ? -3.712 8.249 23.570 1.00 94.50 287 LYS A CA 1
ATOM 2269 C C . LYS A 1 287 ? -2.890 7.009 23.183 1.00 94.50 287 LYS A C 1
ATOM 2271 O O . LYS A 1 287 ? -2.284 6.410 24.061 1.00 94.50 287 LYS A O 1
ATOM 2276 N N . TYR A 1 288 ? -2.900 6.607 21.913 1.00 93.50 288 TYR A N 1
ATOM 2277 C CA . TYR A 1 288 ? -2.162 5.445 21.409 1.00 93.50 288 TYR A CA 1
ATOM 2278 C C . TYR A 1 288 ? -0.816 5.822 20.789 1.00 93.50 288 TYR A C 1
ATOM 2280 O O . TYR A 1 288 ? -0.246 5.016 20.059 1.00 93.50 288 TYR A O 1
ATOM 2288 N N . ALA A 1 289 ? -0.319 7.042 21.013 1.00 91.75 289 ALA A N 1
ATOM 2289 C CA . ALA A 1 289 ? 0.967 7.471 20.481 1.00 91.75 289 ALA A CA 1
ATOM 2290 C C . ALA A 1 289 ? 2.117 6.515 20.859 1.00 91.75 289 ALA A C 1
ATOM 2292 O O . ALA A 1 289 ? 2.185 6.102 22.017 1.00 91.75 289 ALA A O 1
ATOM 2293 N N . PRO A 1 290 ? 3.034 6.189 19.921 1.00 90.81 290 PRO A N 1
ATOM 2294 C CA . PRO A 1 290 ? 3.109 6.631 18.516 1.00 90.81 290 PRO A CA 1
ATOM 2295 C C . PRO A 1 290 ? 2.387 5.703 17.508 1.00 90.81 290 PRO A C 1
ATOM 2297 O O . PRO A 1 290 ? 2.628 5.788 16.304 1.00 90.81 290 PRO A O 1
ATOM 2300 N N . TYR A 1 291 ? 1.522 4.802 17.976 1.00 92.69 291 TYR A N 1
ATOM 2301 C CA . TYR A 1 291 ? 0.883 3.726 17.209 1.00 92.69 291 TYR A CA 1
ATOM 2302 C C . TYR A 1 291 ? -0.561 4.024 16.772 1.00 92.69 291 TYR A C 1
ATOM 2304 O O . TYR A 1 291 ? -1.335 3.098 16.512 1.00 92.69 291 TYR A O 1
ATOM 2312 N N . GLN A 1 292 ? -0.948 5.299 16.669 1.00 94.75 292 GLN A N 1
ATOM 2313 C CA . GLN A 1 292 ? -2.321 5.708 16.346 1.00 94.75 292 GLN A CA 1
ATOM 2314 C C . GLN A 1 292 ? -2.851 5.034 15.073 1.00 94.75 292 GLN A C 1
ATOM 2316 O O . GLN A 1 292 ? -3.964 4.508 15.067 1.00 94.75 292 GLN A O 1
ATOM 2321 N N . PHE A 1 293 ? -2.042 5.001 14.011 1.00 94.44 293 PHE A N 1
ATOM 2322 C CA . PHE A 1 293 ? -2.405 4.375 12.743 1.00 94.44 293 PHE A CA 1
ATOM 2323 C C . PHE A 1 293 ? -2.654 2.874 12.886 1.00 94.44 293 PHE A C 1
ATOM 2325 O O . PHE A 1 293 ? -3.596 2.378 12.281 1.00 94.44 293 PHE A O 1
ATOM 2332 N N . LEU A 1 294 ? -1.856 2.148 13.676 1.00 92.69 294 LEU A N 1
ATOM 2333 C CA . LEU A 1 294 ? -2.030 0.700 13.843 1.00 92.69 294 LEU A CA 1
ATOM 2334 C C . LEU A 1 294 ? -3.355 0.371 14.534 1.00 92.69 294 LEU A C 1
ATOM 2336 O O . LEU A 1 294 ? -4.037 -0.562 14.119 1.00 92.69 294 LEU A O 1
ATOM 2340 N N . VAL A 1 295 ? -3.748 1.165 15.536 1.00 93.75 295 VAL A N 1
ATOM 2341 C CA . VAL A 1 295 ? -5.053 1.011 16.199 1.00 93.75 295 VAL A CA 1
ATOM 2342 C C . VAL A 1 295 ? -6.196 1.369 15.256 1.00 93.75 295 VAL A C 1
ATOM 2344 O O . VAL A 1 295 ? -7.163 0.624 15.138 1.00 93.75 295 VAL A O 1
ATOM 2347 N N . TYR A 1 296 ? -6.084 2.490 14.544 1.00 95.31 296 TYR A N 1
ATOM 2348 C CA . TYR A 1 296 ? -7.066 2.858 13.526 1.00 95.31 296 TYR A CA 1
ATOM 2349 C C . TYR A 1 296 ? -7.225 1.752 12.473 1.00 95.31 296 TYR A C 1
ATOM 2351 O O . TYR A 1 296 ? -8.340 1.358 12.137 1.00 95.31 296 TYR A O 1
ATOM 2359 N N . TRP A 1 297 ? -6.110 1.216 11.978 1.00 93.31 297 TRP A N 1
ATOM 2360 C CA . TRP A 1 297 ? -6.103 0.184 10.952 1.00 93.31 297 TRP A CA 1
ATOM 2361 C C . TRP A 1 297 ? -6.681 -1.143 11.449 1.00 93.31 297 TRP A C 1
ATOM 2363 O O . TRP A 1 297 ? -7.428 -1.782 10.711 1.00 93.31 297 TRP A O 1
ATOM 2373 N N . SER A 1 298 ? -6.400 -1.541 12.695 1.00 92.00 298 SER A N 1
ATOM 2374 C CA . SER A 1 298 ? -6.991 -2.750 13.275 1.00 92.00 298 SER A CA 1
ATOM 2375 C C . SER A 1 298 ? -8.506 -2.622 13.447 1.00 92.00 298 SER A C 1
ATOM 2377 O O . SER A 1 298 ? -9.229 -3.560 13.127 1.00 92.00 298 SER A O 1
ATOM 2379 N N . GLU A 1 299 ? -9.018 -1.458 13.860 1.00 93.62 299 GLU A N 1
ATOM 2380 C CA . GLU A 1 299 ? -10.464 -1.215 13.936 1.00 93.62 299 GLU A CA 1
ATOM 2381 C C . GLU A 1 299 ? -11.135 -1.226 12.560 1.00 93.62 299 GLU A C 1
ATOM 2383 O O . GLU A 1 299 ? -12.218 -1.795 12.409 1.00 93.62 299 GLU A O 1
ATOM 2388 N N . ILE A 1 300 ? -10.503 -0.611 11.553 1.00 92.25 300 ILE A N 1
ATOM 2389 C CA . ILE A 1 300 ? -10.969 -0.680 10.163 1.00 92.25 300 ILE A CA 1
ATOM 2390 C C . ILE A 1 300 ? -11.063 -2.144 9.739 1.00 92.25 300 ILE A C 1
ATOM 2392 O O . ILE A 1 300 ? -12.101 -2.568 9.234 1.00 92.25 300 ILE A O 1
ATOM 2396 N N . TRP A 1 301 ? -10.005 -2.922 9.966 1.00 90.12 301 TRP A N 1
ATOM 2397 C CA . TRP A 1 301 ? -9.953 -4.325 9.577 1.00 90.12 301 TRP A CA 1
ATOM 2398 C C . TRP A 1 301 ? -11.069 -5.143 10.236 1.00 90.12 301 TRP A C 1
ATOM 2400 O O . TRP A 1 301 ? -11.857 -5.768 9.525 1.00 90.12 301 TRP A O 1
ATOM 2410 N N . SER A 1 302 ? -11.212 -5.044 11.561 1.00 89.88 302 SER A N 1
ATOM 2411 C CA . SER A 1 302 ? -12.278 -5.710 12.320 1.00 89.88 302 SER A CA 1
ATOM 2412 C C . SER A 1 302 ? -13.669 -5.338 11.802 1.00 89.88 302 SER A C 1
ATOM 2414 O O . SER A 1 302 ? -14.509 -6.209 11.589 1.00 89.88 302 SER A O 1
ATOM 2416 N N . PHE A 1 303 ? -13.910 -4.056 11.510 1.00 90.31 303 PHE A N 1
ATOM 2417 C CA . PHE A 1 303 ? -15.189 -3.606 10.959 1.00 90.31 303 PHE A CA 1
ATOM 2418 C C . PHE A 1 303 ? -15.485 -4.217 9.580 1.00 90.31 303 PHE A C 1
ATOM 2420 O O . PHE A 1 303 ? -16.632 -4.546 9.269 1.00 90.31 303 PHE A O 1
ATOM 2427 N N . TYR A 1 304 ? -14.472 -4.349 8.721 1.00 89.94 304 TYR A N 1
ATOM 2428 C CA . TYR A 1 304 ? -14.633 -5.010 7.428 1.00 89.94 304 TYR A CA 1
ATOM 2429 C C . TYR A 1 304 ? -14.884 -6.520 7.602 1.00 89.94 304 TYR A C 1
ATOM 2431 O O . TYR A 1 304 ? -15.768 -7.054 6.930 1.00 89.94 304 TYR A O 1
ATOM 2439 N N . GLU A 1 305 ? -14.189 -7.195 8.520 1.00 90.88 305 GLU A N 1
ATOM 2440 C CA . GLU A 1 305 ? -14.393 -8.624 8.809 1.00 90.88 305 GLU A CA 1
ATOM 2441 C C . GLU A 1 305 ? -15.788 -8.929 9.368 1.00 90.88 305 GLU A C 1
ATOM 2443 O O . GLU A 1 305 ? -16.431 -9.885 8.939 1.00 90.88 305 GLU A O 1
ATOM 2448 N N . GLU A 1 306 ? -16.335 -8.074 10.234 1.00 88.69 306 GLU A N 1
ATOM 2449 C CA . GLU A 1 306 ? -17.720 -8.204 10.711 1.00 88.69 306 GLU A CA 1
ATOM 2450 C C . GLU A 1 306 ? -18.751 -8.166 9.570 1.00 88.69 306 GLU A C 1
ATOM 2452 O O . GLU A 1 306 ? -19.837 -8.745 9.662 1.00 88.69 306 GLU A O 1
ATOM 2457 N N . ARG A 1 307 ? -18.435 -7.458 8.480 1.00 86.12 307 ARG A N 1
ATOM 2458 C CA . ARG A 1 307 ? -19.345 -7.255 7.345 1.00 86.12 307 ARG A CA 1
ATOM 2459 C C . ARG A 1 307 ? -19.185 -8.300 6.257 1.00 86.12 307 ARG A C 1
ATOM 2461 O O . ARG A 1 307 ? -20.186 -8.694 5.657 1.00 86.12 307 ARG A O 1
ATOM 2468 N N . PHE A 1 308 ? -17.952 -8.701 5.986 1.00 87.75 308 PHE A N 1
ATOM 2469 C CA . PHE A 1 308 ? -17.600 -9.538 4.844 1.00 87.75 308 PHE A CA 1
ATOM 2470 C C . PHE A 1 308 ? -17.036 -10.910 5.238 1.00 87.75 308 PHE A C 1
ATOM 2472 O O . PHE A 1 308 ? -16.669 -11.689 4.364 1.00 87.75 308 PHE A O 1
ATOM 2479 N N . GLY A 1 309 ? -16.999 -11.237 6.529 1.00 87.62 309 GLY A N 1
ATOM 2480 C CA . GLY A 1 309 ? -16.395 -12.468 7.027 1.00 87.62 309 GLY A CA 1
ATOM 2481 C C . GLY A 1 309 ? -14.870 -12.388 7.095 1.00 87.62 309 GLY A C 1
ATOM 2482 O O . GLY A 1 309 ? -14.272 -11.337 6.864 1.00 87.62 309 GLY A O 1
ATOM 2483 N N . ASN A 1 310 ? -14.241 -13.515 7.425 1.00 88.12 310 ASN A N 1
ATOM 2484 C CA . ASN A 1 310 ? -12.797 -13.597 7.618 1.00 88.12 310 ASN A CA 1
ATOM 2485 C C . ASN A 1 310 ? -12.048 -13.276 6.312 1.00 88.12 310 ASN A C 1
ATOM 2487 O O . ASN A 1 310 ? -12.047 -14.058 5.359 1.00 88.12 310 ASN A O 1
ATOM 2491 N N . LEU A 1 311 ? -11.368 -12.129 6.277 1.00 86.75 311 LEU A N 1
ATOM 2492 C CA . LEU A 1 311 ? -10.679 -11.657 5.077 1.00 86.75 311 LEU A CA 1
ATOM 2493 C C . LEU A 1 311 ? -9.459 -12.517 4.722 1.00 86.75 311 LEU A C 1
ATOM 2495 O O . LEU A 1 311 ? -9.052 -12.543 3.559 1.00 86.75 311 LEU A O 1
ATOM 2499 N N . SER A 1 312 ? -8.884 -13.231 5.694 1.00 84.50 312 SER A N 1
ATOM 2500 C CA . SER A 1 312 ? -7.751 -14.136 5.463 1.00 84.50 312 SER A CA 1
ATOM 2501 C C . SER A 1 312 ? -8.147 -15.430 4.748 1.00 84.50 312 SER A C 1
ATOM 2503 O O . SER A 1 312 ? -7.305 -16.035 4.083 1.00 84.50 312 SER A O 1
ATOM 2505 N N . GLU A 1 313 ? -9.422 -15.816 4.830 1.00 88.12 313 GLU A N 1
ATOM 2506 C CA . GLU A 1 313 ? -9.997 -17.003 4.182 1.00 88.12 313 GLU A CA 1
ATOM 2507 C C . GLU A 1 313 ? -10.614 -16.680 2.813 1.00 88.12 313 GLU A C 1
ATOM 2509 O O . GLU A 1 313 ? -10.953 -17.571 2.036 1.00 88.12 313 GLU A O 1
ATOM 2514 N N . LEU A 1 314 ? -10.717 -15.392 2.487 1.00 84.81 314 LEU A N 1
ATOM 2515 C CA . LEU A 1 314 ? -11.404 -14.908 1.303 1.00 84.81 314 LEU A CA 1
ATOM 2516 C C . LEU A 1 314 ? -10.623 -15.238 0.012 1.00 84.81 314 LEU A C 1
ATOM 2518 O O . LEU A 1 314 ? -9.434 -14.896 -0.098 1.00 84.81 314 LEU A O 1
ATOM 2522 N N . PRO A 1 315 ? -11.267 -15.832 -1.014 1.00 82.06 315 PRO A N 1
ATOM 2523 C CA . PRO A 1 315 ? -10.619 -16.085 -2.292 1.00 82.06 315 PRO A CA 1
ATOM 2524 C C . PRO A 1 315 ? -10.354 -14.776 -3.048 1.00 82.06 315 PRO A C 1
ATOM 2526 O O . PRO A 1 315 ? -11.116 -13.808 -2.974 1.00 82.06 315 PRO A O 1
ATOM 2529 N N . ASN A 1 316 ? -9.284 -14.757 -3.849 1.00 78.69 316 ASN A N 1
ATOM 2530 C CA . ASN A 1 316 ? -8.847 -13.565 -4.589 1.00 78.69 316 ASN A CA 1
ATOM 2531 C C . ASN A 1 316 ? -9.951 -12.960 -5.482 1.00 78.69 316 ASN A C 1
ATOM 2533 O O . ASN A 1 316 ? -10.065 -11.738 -5.595 1.00 78.69 316 ASN A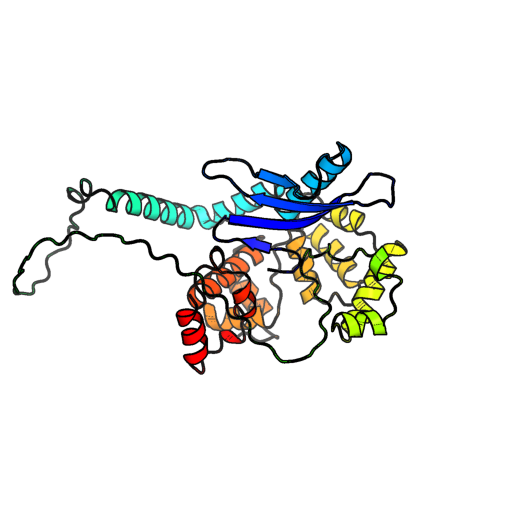 O 1
ATOM 2537 N N . THR A 1 317 ? -10.811 -13.805 -6.059 1.00 81.94 317 THR A N 1
ATOM 2538 C CA . THR A 1 317 ? -11.932 -13.405 -6.928 1.00 81.94 317 THR A CA 1
ATOM 2539 C C . THR A 1 317 ? -12.926 -12.467 -6.240 1.00 81.94 317 THR A C 1
ATOM 2541 O O . THR A 1 317 ? -13.544 -11.629 -6.907 1.00 81.94 317 THR A O 1
ATOM 2544 N N . GLN A 1 318 ? -13.042 -12.557 -4.913 1.00 83.81 318 GLN A N 1
ATOM 2545 C CA . GLN A 1 318 ? -13.977 -11.774 -4.111 1.00 83.81 318 GLN A CA 1
ATOM 2546 C C . GLN A 1 318 ? -13.371 -10.463 -3.582 1.00 83.81 318 GLN A C 1
ATOM 2548 O O . GLN A 1 318 ? -14.110 -9.592 -3.129 1.00 83.81 318 GLN A O 1
ATOM 2553 N N . TYR A 1 319 ? -12.058 -10.231 -3.709 1.00 83.94 319 TYR A N 1
ATOM 2554 C CA . TYR A 1 319 ? -11.399 -9.029 -3.164 1.00 83.94 319 TYR A CA 1
ATOM 2555 C C . TYR A 1 319 ? -11.985 -7.713 -3.674 1.00 83.94 319 TYR A C 1
ATOM 2557 O O . TYR A 1 319 ? -12.092 -6.748 -2.923 1.00 83.94 319 TYR A O 1
ATOM 2565 N N . LYS A 1 320 ? -12.417 -7.672 -4.938 1.00 83.88 320 LYS A N 1
ATOM 2566 C CA . LYS A 1 320 ? -13.050 -6.486 -5.540 1.00 83.88 320 LYS A CA 1
ATOM 2567 C C . LYS A 1 320 ? -14.383 -6.104 -4.886 1.00 83.88 320 LYS A C 1
ATOM 2569 O O . LYS A 1 320 ? -14.865 -4.993 -5.090 1.00 83.88 320 LYS A O 1
ATOM 2574 N N . LEU A 1 321 ? -14.995 -7.024 -4.139 1.00 85.69 321 LEU A N 1
ATOM 2575 C CA . LEU A 1 321 ? -16.261 -6.804 -3.449 1.00 85.69 321 LEU A CA 1
ATOM 2576 C C . LEU A 1 321 ? -16.058 -6.142 -2.080 1.00 85.69 321 LEU A C 1
ATOM 2578 O O . LEU A 1 321 ? -16.980 -5.505 -1.572 1.00 85.69 321 LEU A O 1
ATOM 2582 N N . ILE A 1 322 ? -14.850 -6.211 -1.523 1.00 87.56 322 ILE A N 1
ATOM 2583 C CA . ILE A 1 322 ? -14.519 -5.691 -0.196 1.00 87.56 322 ILE A CA 1
ATOM 2584 C C . ILE A 1 322 ? -14.203 -4.198 -0.300 1.00 87.56 322 ILE A C 1
ATOM 2586 O O . ILE A 1 322 ? -13.050 -3.775 -0.344 1.00 87.56 322 ILE A O 1
ATOM 2590 N N . THR A 1 323 ? -15.247 -3.379 -0.420 1.00 85.62 323 THR A N 1
ATOM 2591 C CA . THR A 1 323 ? -15.111 -1.924 -0.563 1.00 85.62 323 THR A CA 1
ATOM 2592 C C . THR A 1 323 ? -16.183 -1.180 0.222 1.00 85.62 323 THR A C 1
ATOM 2594 O O . THR A 1 323 ? -17.317 -1.647 0.346 1.00 85.62 323 THR A O 1
ATOM 2597 N N . ALA A 1 324 ? -15.866 0.044 0.652 1.00 81.75 324 ALA A N 1
ATOM 2598 C CA . ALA A 1 324 ? -16.825 0.954 1.278 1.00 81.75 324 ALA A CA 1
ATOM 2599 C C . ALA A 1 324 ? -18.085 1.215 0.428 1.00 81.75 324 ALA A C 1
ATOM 2601 O O . ALA A 1 324 ? -19.157 1.497 0.966 1.00 81.75 324 ALA A O 1
ATOM 2602 N N . ALA A 1 325 ? -17.992 1.113 -0.903 1.00 80.69 325 ALA A N 1
ATOM 2603 C CA . ALA A 1 325 ? -19.147 1.257 -1.788 1.00 80.69 325 ALA A CA 1
ATOM 2604 C C . ALA A 1 325 ? -20.170 0.132 -1.572 1.00 80.69 325 ALA A C 1
ATOM 2606 O O . ALA A 1 325 ? -21.371 0.397 -1.506 1.00 80.69 325 ALA A O 1
ATOM 2607 N N . ASN A 1 326 ? -19.685 -1.093 -1.364 1.00 81.12 326 ASN A N 1
ATOM 2608 C CA . ASN A 1 326 ? -20.514 -2.265 -1.088 1.00 81.12 326 ASN A CA 1
ATOM 2609 C C . ASN A 1 326 ? -20.969 -2.347 0.379 1.00 81.12 326 ASN A C 1
ATOM 2611 O O . ASN A 1 326 ? -21.807 -3.177 0.712 1.00 81.12 326 ASN A O 1
ATOM 2615 N N . MET A 1 327 ? -20.483 -1.452 1.248 1.00 74.44 327 MET A N 1
ATOM 2616 C CA . MET A 1 327 ? -20.970 -1.307 2.626 1.00 74.44 327 MET A CA 1
ATOM 2617 C C . MET A 1 327 ? -22.256 -0.485 2.739 1.00 74.44 327 MET A C 1
ATOM 2619 O O . MET A 1 327 ? -22.906 -0.501 3.786 1.00 74.44 327 MET A O 1
ATOM 2623 N N . ARG A 1 328 ? -22.618 0.297 1.710 1.00 59.56 328 ARG A N 1
ATOM 2624 C CA . ARG A 1 328 ? -23.788 1.179 1.777 1.00 59.56 328 ARG A CA 1
ATOM 2625 C C . ARG A 1 328 ? -25.061 0.340 1.807 1.00 59.56 328 ARG A C 1
ATOM 2627 O O . ARG A 1 328 ? -25.559 -0.110 0.780 1.00 59.56 328 ARG A O 1
ATOM 2634 N N . CYS A 1 329 ? -25.608 0.175 3.005 1.00 47.94 329 CYS A N 1
ATOM 2635 C CA . CYS A 1 329 ? -26.872 -0.500 3.234 1.00 47.94 329 CYS A CA 1
ATOM 2636 C C . CYS A 1 329 ? -28.035 0.314 2.636 1.00 47.94 329 CYS A C 1
ATOM 2638 O O . CYS A 1 329 ? -28.637 1.160 3.293 1.00 47.94 329 CYS A O 1
ATOM 2640 N N . LYS A 1 330 ? -28.328 0.056 1.359 1.00 41.31 330 LYS A N 1
ATOM 2641 C CA . LYS A 1 330 ? -29.662 0.117 0.750 1.00 41.31 330 LYS A CA 1
ATOM 2642 C C . LYS A 1 330 ? -29.749 -1.005 -0.279 1.00 41.31 330 LYS A C 1
ATOM 2644 O O . LYS A 1 330 ? -29.645 -0.752 -1.474 1.00 41.31 330 LYS A O 1
ATOM 2649 N N . ASN A 1 331 ? -29.845 -2.235 0.225 1.00 42.00 331 ASN A N 1
ATOM 2650 C CA . ASN A 1 331 ? -30.440 -3.431 -0.382 1.00 42.00 331 ASN A CA 1
ATOM 2651 C C . ASN A 1 331 ? -29.641 -4.666 0.032 1.00 42.00 331 ASN A C 1
ATOM 2653 O O . ASN A 1 331 ? -28.522 -4.881 -0.428 1.00 42.00 331 ASN A O 1
ATOM 2657 N N . ASP A 1 332 ? -30.295 -5.533 0.800 1.00 52.72 332 ASP A N 1
ATOM 2658 C CA . ASP A 1 332 ? -29.873 -6.892 1.157 1.00 52.72 332 ASP A CA 1
ATOM 2659 C C . ASP A 1 332 ? -29.365 -7.745 -0.017 1.00 52.72 332 ASP A C 1
ATOM 2661 O O . ASP A 1 332 ? -28.769 -8.787 0.200 1.00 52.72 332 ASP A O 1
ATOM 2665 N N . LYS A 1 333 ? -29.585 -7.348 -1.273 1.00 50.56 333 LYS A N 1
ATOM 2666 C CA . LYS A 1 333 ? -29.266 -8.153 -2.458 1.00 50.56 333 LYS A CA 1
ATOM 2667 C C . LYS A 1 333 ? -27.763 -8.363 -2.681 1.00 50.56 333 LYS A C 1
ATOM 2669 O O . LYS A 1 333 ? -27.388 -9.434 -3.138 1.00 50.56 333 LYS A O 1
ATOM 2674 N N . ALA A 1 334 ? -26.909 -7.382 -2.376 1.00 48.88 334 ALA A N 1
ATOM 2675 C CA . ALA A 1 334 ? -25.458 -7.525 -2.569 1.00 48.88 334 ALA A CA 1
ATOM 2676 C C . ALA A 1 334 ? -24.816 -8.386 -1.471 1.00 48.88 334 ALA A C 1
ATOM 2678 O O . ALA A 1 334 ? -23.978 -9.232 -1.763 1.00 48.88 334 ALA A O 1
ATOM 2679 N N . LEU A 1 335 ? -25.269 -8.218 -0.224 1.00 48.75 335 LEU A N 1
ATOM 2680 C CA . LEU A 1 335 ? -24.845 -9.051 0.900 1.00 48.75 335 LEU A CA 1
ATOM 2681 C C . LEU A 1 335 ? -25.416 -10.474 0.795 1.00 48.75 335 LEU A C 1
ATOM 2683 O O . LEU A 1 335 ? -24.718 -11.419 1.140 1.00 48.75 335 LEU A O 1
ATOM 2687 N N . LYS A 1 336 ? -26.642 -10.641 0.274 1.00 52.91 336 LYS A N 1
ATOM 2688 C CA . LYS A 1 336 ? -27.202 -11.958 -0.069 1.00 52.91 336 LYS A CA 1
ATOM 2689 C C . LYS A 1 336 ? -26.381 -12.646 -1.150 1.00 52.91 336 LYS A C 1
ATOM 2691 O O . LYS A 1 336 ? -25.948 -13.753 -0.903 1.00 52.91 336 LYS A O 1
ATOM 2696 N N . ARG A 1 337 ? -26.051 -11.970 -2.258 1.00 53.88 337 ARG A N 1
ATOM 2697 C CA . ARG A 1 337 ? -25.164 -12.537 -3.293 1.00 53.88 337 ARG A CA 1
ATOM 2698 C C . ARG A 1 337 ? -23.799 -12.943 -2.745 1.00 53.88 337 ARG A C 1
ATOM 2700 O O . ARG A 1 337 ? -23.334 -14.028 -3.038 1.00 53.88 337 ARG A O 1
ATOM 2707 N N . PHE A 1 338 ? -23.188 -12.106 -1.908 1.00 53.31 338 PHE A N 1
ATOM 2708 C CA . PHE A 1 338 ? -21.909 -12.443 -1.283 1.00 53.31 338 PHE A CA 1
ATOM 2709 C C . PHE A 1 338 ? -22.016 -13.647 -0.330 1.00 53.31 338 PHE A C 1
ATOM 2711 O O . PHE A 1 338 ? -21.118 -14.475 -0.305 1.00 53.31 338 PHE A O 1
ATOM 2718 N N . LYS A 1 339 ? -23.115 -13.773 0.426 1.00 55.94 339 LYS A N 1
ATOM 2719 C CA . LYS A 1 339 ? -23.373 -14.921 1.315 1.00 55.94 339 LYS A CA 1
ATOM 2720 C C . LYS A 1 339 ? -23.860 -16.181 0.590 1.00 55.94 339 LYS A C 1
ATOM 2722 O O . LYS A 1 339 ? -23.770 -17.253 1.162 1.00 55.94 339 LYS A O 1
ATOM 2727 N N . GLU A 1 340 ? -24.413 -16.047 -0.612 1.00 54.12 340 GLU A N 1
ATOM 2728 C CA . GLU A 1 340 ? -24.812 -17.155 -1.494 1.00 54.12 340 GLU A CA 1
ATOM 2729 C C . GLU A 1 340 ? -23.612 -17.707 -2.294 1.00 54.12 340 GLU A C 1
ATOM 2731 O O . GLU A 1 340 ? -23.696 -18.811 -2.822 1.00 54.12 340 GLU A O 1
ATOM 2736 N N . GLU A 1 341 ? -22.511 -16.948 -2.386 1.00 51.91 341 GLU A N 1
ATOM 2737 C CA . GLU A 1 341 ? -21.258 -17.300 -3.082 1.00 51.91 341 GLU A CA 1
ATOM 2738 C C . GLU A 1 341 ? -20.105 -17.715 -2.133 1.00 51.91 341 GLU A C 1
ATOM 2740 O O . GLU A 1 341 ? -18.996 -17.983 -2.609 1.00 51.91 341 GLU A O 1
ATOM 2745 N N . GLN A 1 342 ? -20.340 -17.737 -0.814 1.00 49.22 342 GLN A N 1
ATOM 2746 C CA . GLN A 1 342 ? -19.489 -18.418 0.176 1.00 49.22 342 GLN A CA 1
ATOM 2747 C C . GLN A 1 342 ? -20.020 -19.823 0.428 1.00 49.22 342 GLN A C 1
ATOM 2749 O O . GLN A 1 342 ? -19.176 -20.731 0.589 1.00 49.22 342 GLN A O 1
#

Sequence (342 aa):
MTAPNQWNPFSKTFQRPLRLFQYDTVSSSSVTVQISQPPQADHLLVRVLDSVHLSTVHHQSLMEQVRRMLRLSEAEETNVREFQDMWSRTLSMARALCELQLELQCPASITKFAPKTPAGKESTKRKIKSQEDGTLKIDSFETSINIHDSNSEKTELAFHGAMGNFPSPEELAGLDLNYLGKRCNLGYRASRILGLAQSVVEGRINLKKLEEDCGRDASLSNYMKINERLGEINGFGPFTRANVLMCLGFYHVIPSDSETLRHLNQVHGKKSTIKNIQQDIEVIYGKYAPYQFLVYWSEIWSFYEERFGNLSELPNTQYKLITAANMRCKNDKALKRFKEEQ

InterPro domains:
  IPR011257 DNA glycosylase [SSF48150] (146-299)
  IPR052054 Oxidative DNA damage repair enzyme [PTHR10242] (87-332)

Nearest PDB structures (foldseek):
  4uob-assembly1_A  TM=5.127E-01  e=1.883E-01  Deinococcus radiodurans R1 = ATCC 13939 = DSM 20539
  6m9y-assembly1_C  TM=4.451E-01  e=2.205E+00  Branchiostoma floridae
  4rt1-assembly1_A  TM=3.296E-01  e=7.151E+00  Pseudomonas aeruginosa PAO1

pLDDT: mean 77.44, std 22.0, range [23.88, 96.88]

Mean predicted aligned error: 13.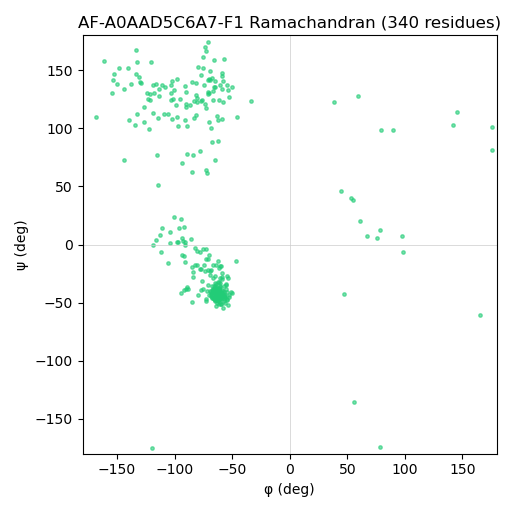29 Å

Secondary structure (DSSP, 8-state):
--TT-EEETTTTEEEEEEEEEPTT-S-EEEEEEEEE--TT-SS-EEEESS-S---HHHHHHHHHHHHHHTT-SHHHHHHHHHHHHHTHHHHHHHHHHHHHHHHHTSTTSGGG------------------------------------------------S-PPPPPPHHHHHTS-HHHHHHHTT-TTHHHHHHHHHHHHHTTSS-HHHHHHHT-S---HHHHHHHHHHHHTSTT--HHHHHHHHHHTT--S----SHHHHHHHHHTS-----TTTHHHHHHHHHGGGTT-HHHHHHHHHHHHHHHHH--TTT--GGGGGG-STTTT--S-THHHHHHHH--

Solvent-accessible surface area (backbone atoms only — not comparable to full-atom values): 21245 Å² total; per-residue (Å²): 127,63,84,64,54,43,62,40,43,91,74,54,30,39,35,32,50,42,76,30,50,42,92,95,52,92,65,63,51,78,40,41,37,37,39,33,62,56,89,94,52,97,52,74,48,79,45,64,75,77,58,97,77,74,54,73,57,38,48,50,42,46,51,53,50,50,34,60,75,69,50,70,43,72,63,47,52,49,54,51,49,56,56,45,58,80,38,41,68,62,53,49,50,53,50,51,51,54,55,49,51,59,48,69,74,37,86,82,61,66,86,75,75,76,82,94,65,86,86,78,88,83,88,82,88,84,82,89,81,89,85,82,88,83,86,86,82,88,77,89,78,89,79,90,80,91,78,90,82,88,89,78,95,67,92,66,79,77,84,77,84,80,76,64,60,80,80,51,41,72,73,42,44,79,54,54,60,67,58,52,15,65,80,66,71,40,59,82,50,26,59,40,54,38,52,50,18,36,33,38,70,72,58,77,44,54,66,67,58,54,56,58,66,54,52,92,59,88,42,73,68,47,49,53,57,51,54,52,59,46,51,73,40,77,85,35,46,74,59,54,43,38,55,51,41,38,76,66,64,44,27,65,56,70,56,91,46,75,62,51,41,48,46,42,32,72,76,68,67,43,90,56,44,94,89,47,38,69,60,53,46,44,75,72,35,50,89,43,65,62,40,27,27,57,55,54,49,50,52,53,49,52,57,49,30,77,74,72,40,65,70,73,66,48,55,68,89,54,49,86,62,75,43,78,78,73,61,63,87,84,62,69,64,63,62,46,52,57,63,74,72,108

Radius of gyration: 26.54 Å; Cα contacts (8 Å, |Δi|>4): 265; chains: 1; bounding box: 70×65×74 Å

Foldseek 3Di:
DDPPWAADLVQRKIKHKDWFDDPPDPDIDIWIWIWHDPPPDPDIDIDTDPDPDDDPSSVVRVVVVVCLVVVVDPLVVVVVVVLVVVVVVVVVVVVVVVVVVVQVVDPVNPVPDDDPDDDDDDDDDDDDDDDDDDDDDDDDDDDDDDDDDDDDDDPPPPPPDDDDDDDALVRQQPDDLVCQCVVVVCVVCSCLSNVVSVCCVVVVDPPVVLLVLLPSDLDPVSLVVSLVVLVVRPPSDQQNSVVVVVSSVQQQDDRLDPLLCVCCCPVVVDPDDSVCSVVSLCVPQVVVPRRSNVVVVVSVVVVLCVQQNDPSNDHPVCPVCSDPVVVPPDDCVSSVVSVVVD

Organism: Ambrosia artemisiifolia (NCBI:txid4212)